Protein AF-A0A7S1G5C0-F1 (afdb_monomer)

Radius of gyration: 22.56 Å; Cα contacts (8 Å, |Δi|>4): 415; chains: 1; bounding box: 59×34×63 Å

Solvent-accessible surface area (backbone atoms only — not comparable to full-atom values): 10505 Å² total; per-residue (Å²): 133,84,79,67,63,50,39,50,40,81,76,35,75,53,29,61,35,30,55,59,51,63,43,56,40,25,31,32,28,21,39,72,88,65,47,73,28,77,76,37,21,33,32,37,31,50,79,86,50,93,59,75,44,70,39,69,62,72,95,75,81,54,87,68,66,69,40,73,48,85,96,65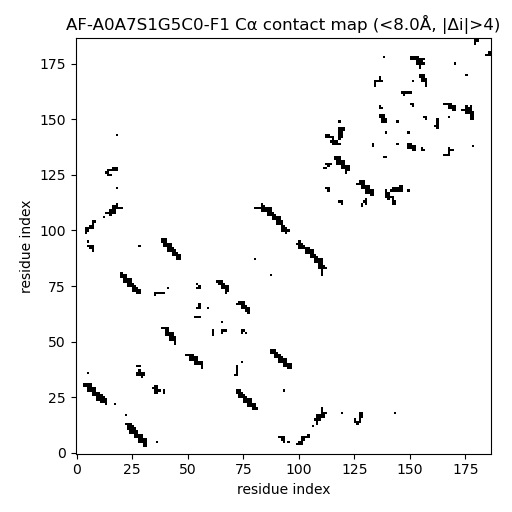,55,29,34,33,41,49,46,80,49,86,60,67,80,40,82,44,46,37,35,35,25,24,29,44,90,86,68,52,69,25,70,72,44,77,49,67,31,27,26,45,68,29,53,57,61,12,27,29,40,73,33,88,86,62,64,14,56,35,68,41,78,48,50,74,42,47,42,25,66,47,49,68,31,39,62,82,64,49,37,28,22,72,53,10,40,57,74,93,74,63,53,79,72,78,57,40,39,78,40,95,55,103,71,44,72,29,66,65,56,61,101,80,56,59,136

Nearest PDB structures (foldseek):
  2ic2-assembly2_B  TM=4.869E-01  e=1.198E-02  Drosophila melanogaster
  8smk-assembly1_F  TM=5.138E-01  e=3.284E-02  Homo sapiens
  2ibb-assembly1_A  TM=3.806E-01  e=3.727E-03  Drosophila melanogaster
  2ibg-assembly4_D  TM=3.513E-01  e=1.263E-02  Drosophila melanogaster
  7upl-assembly1_I  TM=4.917E-01  e=4.918E-01  Homo sapiens

Foldseek 3Di:
DPQAAKWKAWPDAFFQEAADQKDKTKIFIAGPVRHGAPQKWKWKDKPPRPDTFIAPHDDRPGPDDWDDDPDGRMIMDIDGHDDAPDKIKMWMWIQHPVGDIDDIDIHIHGYHWEAQQWEWDQDPPRRHTDTHGQDPQWGSRDGHQYLQRIWGDPQWHDPPDTSPPSDIDGDPDNDPDTDQPDPVRDD

Organism: NCBI:txid1486930

pLDDT: mean 78.58, std 15.86, range [32.12, 96.81]

Secondary structure (DSSP, 8-state):
---PPPEEEEEE---SEESSSEEEEEEEEE-TTS-B-TT-EEEEE-TT-SSPEEESSSTT-SSS--EEPTTSSEEEEEEE---SSSEEEEEEEEE-TTSPBPPPEEEEEEE----TTEEEEE-TTTS-EEEEEPPTTEE--STT-BTTT-EEPTTEE--SSGGGS---EE-SSTT-----STTTT--

Sequence (187 aa):
VQTALPRAVVTRQPAQTVGPERAWVGFRGETATGEPLANARFAVKGPDDADWVTVCGGDGSGTSGVRQGGDGGGCLYEATVTALRVAFVLQLRVVSAIGIESEPVSVTWTRETCGGTEYATINTTDGGIKCVDCPAGADCRDTLVQRSEVQAREGYWAPGGGTASFRFYACPLDSCLGVRDGPNGTK

Mean predicted aligned error: 9.96 Å

Structure (mmCIF, N/CA/C/O backbone):
data_AF-A0A7S1G5C0-F1
#
_entry.id   AF-A0A7S1G5C0-F1
#
loop_
_atom_site.group_PDB
_atom_site.id
_atom_site.type_symbol
_atom_site.label_atom_id
_atom_site.label_alt_id
_atom_site.label_comp_id
_atom_site.label_asym_id
_atom_site.label_entity_id
_atom_site.label_seq_id
_atom_site.pdbx_PDB_ins_code
_atom_site.Cartn_x
_atom_site.Cartn_y
_atom_site.Cartn_z
_atom_site.occupancy
_atom_site.B_iso_or_equiv
_atom_site.auth_seq_id
_atom_site.auth_comp_id
_atom_site.auth_asym_id
_atom_site.auth_atom_id
_atom_site.pdbx_PDB_model_num
ATOM 1 N N . VAL A 1 1 ? 28.854 -0.213 -29.729 1.00 52.47 1 VAL A N 1
ATOM 2 C CA . VAL A 1 1 ? 28.120 0.736 -28.861 1.00 52.47 1 VAL A CA 1
ATOM 3 C C . VAL A 1 1 ? 27.227 -0.100 -27.969 1.00 52.47 1 VAL A C 1
ATOM 5 O O . VAL A 1 1 ? 26.375 -0.800 -28.496 1.00 52.47 1 VAL A O 1
ATOM 8 N N . GLN A 1 2 ? 27.501 -0.154 -26.667 1.00 48.84 2 GLN A N 1
ATOM 9 C CA . GLN A 1 2 ? 26.669 -0.906 -25.730 1.00 48.84 2 GLN A CA 1
ATOM 10 C C . GLN A 1 2 ? 25.422 -0.059 -25.470 1.00 48.84 2 GLN A C 1
ATOM 12 O O . GLN A 1 2 ? 25.505 0.979 -24.817 1.00 48.84 2 GLN A O 1
ATOM 17 N N . THR A 1 3 ? 24.297 -0.427 -26.081 1.00 65.19 3 THR A N 1
ATOM 18 C CA . THR A 1 3 ? 23.022 0.253 -25.844 1.00 65.19 3 THR A CA 1
ATOM 19 C C . THR A 1 3 ? 22.645 -0.003 -24.396 1.00 65.19 3 THR A C 1
ATOM 21 O O . THR A 1 3 ? 22.383 -1.141 -24.012 1.00 65.19 3 THR A O 1
ATOM 24 N N . ALA A 1 4 ? 22.706 1.033 -23.571 1.00 76.50 4 ALA A N 1
ATOM 25 C CA . ALA A 1 4 ? 22.388 0.893 -22.166 1.00 76.50 4 ALA A CA 1
ATOM 26 C C . ALA A 1 4 ? 20.896 0.546 -22.013 1.00 76.50 4 ALA A C 1
ATOM 28 O O . ALA A 1 4 ? 20.037 1.138 -22.671 1.00 76.50 4 ALA A O 1
ATOM 29 N N . LEU A 1 5 ? 20.616 -0.477 -21.204 1.00 84.75 5 LEU A N 1
ATOM 30 C CA . LEU A 1 5 ? 19.281 -1.050 -21.061 1.00 84.75 5 LEU A CA 1
ATOM 31 C C . LEU A 1 5 ? 18.323 -0.053 -20.388 1.00 84.75 5 LEU A C 1
ATOM 33 O O . LEU A 1 5 ? 18.762 0.760 -19.567 1.00 84.75 5 LEU A O 1
ATOM 37 N N . PRO A 1 6 ? 17.019 -0.101 -20.716 1.00 87.06 6 PRO A N 1
ATOM 38 C CA . PRO A 1 6 ? 16.022 0.659 -19.977 1.00 87.06 6 PRO A CA 1
ATOM 39 C C . PRO A 1 6 ? 15.985 0.200 -18.517 1.00 87.06 6 PRO A C 1
ATOM 41 O O . PRO A 1 6 ? 16.318 -0.945 -18.205 1.00 87.06 6 PRO A O 1
ATOM 44 N N . ARG A 1 7 ? 15.536 1.081 -17.624 1.00 92.00 7 ARG A N 1
ATOM 45 C CA . ARG A 1 7 ? 15.346 0.779 -16.201 1.00 92.00 7 ARG A CA 1
ATOM 46 C C . ARG A 1 7 ? 13.918 1.067 -15.768 1.00 92.00 7 ARG A C 1
ATOM 48 O O . ARG A 1 7 ? 13.311 2.038 -16.218 1.00 92.00 7 ARG A O 1
ATOM 55 N N . ALA A 1 8 ? 13.398 0.242 -14.868 1.00 92.38 8 ALA A N 1
ATOM 56 C CA . ALA A 1 8 ? 12.167 0.542 -14.157 1.00 92.38 8 ALA A CA 1
ATOM 57 C C . ALA A 1 8 ? 12.473 1.431 -12.946 1.00 92.38 8 ALA A C 1
ATOM 59 O O . ALA A 1 8 ? 13.434 1.187 -12.220 1.00 92.38 8 ALA A O 1
ATOM 60 N N . VAL A 1 9 ? 11.653 2.453 -12.717 1.00 92.50 9 VAL A N 1
ATOM 61 C CA . VAL A 1 9 ? 11.775 3.354 -11.567 1.00 92.50 9 VAL A CA 1
ATOM 62 C C . VAL A 1 9 ? 10.456 3.396 -10.824 1.00 92.50 9 VAL A C 1
ATOM 64 O O . VAL A 1 9 ? 9.418 3.701 -11.408 1.00 92.50 9 VAL A O 1
ATOM 67 N N . VAL A 1 10 ? 10.502 3.111 -9.525 1.00 93.38 10 VAL A N 1
ATOM 68 C CA . VAL A 1 10 ? 9.348 3.225 -8.630 1.00 93.38 10 VAL A CA 1
ATOM 69 C C . VAL A 1 10 ? 9.096 4.703 -8.354 1.00 93.38 10 VAL A C 1
ATOM 71 O O . VAL A 1 10 ? 9.956 5.402 -7.827 1.00 93.38 10 VAL A O 1
ATOM 74 N N . THR A 1 11 ? 7.915 5.185 -8.725 1.00 91.62 11 THR A N 1
ATOM 75 C CA . THR A 1 11 ? 7.477 6.573 -8.515 1.00 91.62 11 THR A CA 1
ATOM 76 C C . THR A 1 11 ? 6.529 6.704 -7.330 1.00 91.62 11 THR A C 1
ATOM 78 O O . THR A 1 11 ? 6.388 7.788 -6.769 1.00 91.62 11 THR A O 1
ATOM 81 N N . ARG A 1 12 ? 5.885 5.602 -6.928 1.00 91.12 12 ARG A N 1
ATOM 82 C CA . ARG A 1 12 ? 5.044 5.521 -5.735 1.00 91.12 12 ARG A CA 1
ATOM 83 C C . ARG A 1 12 ? 5.184 4.143 -5.109 1.00 91.12 12 ARG A C 1
ATOM 85 O O . ARG A 1 12 ? 4.900 3.140 -5.754 1.00 91.12 12 ARG A O 1
ATOM 92 N N . GLN A 1 13 ? 5.568 4.111 -3.844 1.00 92.81 13 GLN A N 1
ATOM 93 C CA . GLN A 1 13 ? 5.643 2.891 -3.053 1.00 92.81 13 GLN A CA 1
ATOM 94 C C . GLN A 1 13 ? 4.516 2.905 -2.006 1.00 92.81 13 GLN A C 1
ATOM 96 O O . GLN A 1 13 ? 4.218 3.977 -1.467 1.00 92.81 13 GLN A O 1
ATOM 101 N N . PRO A 1 14 ? 3.852 1.768 -1.731 1.00 91.25 14 PRO A N 1
ATOM 102 C CA . PRO A 1 14 ? 2.990 1.655 -0.563 1.00 91.25 14 PRO A CA 1
ATOM 103 C C . PRO A 1 14 ? 3.794 1.904 0.712 1.00 91.25 14 PRO A C 1
ATOM 105 O O . PRO A 1 14 ? 5.008 1.716 0.741 1.00 91.25 14 PRO A O 1
ATOM 108 N N . ALA A 1 15 ? 3.122 2.302 1.787 1.00 90.81 15 ALA A N 1
ATOM 109 C CA . ALA A 1 15 ? 3.771 2.315 3.088 1.00 90.81 15 ALA A CA 1
ATOM 110 C C . ALA A 1 15 ? 4.343 0.925 3.413 1.00 90.81 15 ALA A C 1
ATOM 112 O O . ALA A 1 15 ? 3.815 -0.087 2.949 1.00 90.81 15 ALA A O 1
ATOM 113 N N . GLN A 1 16 ? 5.399 0.874 4.230 1.00 91.12 16 GLN A N 1
ATOM 114 C CA . GLN A 1 16 ? 6.013 -0.403 4.623 1.00 91.12 16 GLN A CA 1
ATOM 115 C C . GLN A 1 16 ? 5.003 -1.354 5.272 1.00 91.12 16 GLN A C 1
ATOM 117 O O . GLN A 1 16 ? 5.092 -2.561 5.061 1.00 91.12 16 GLN A O 1
ATOM 122 N N . THR A 1 17 ? 4.018 -0.799 5.980 1.00 89.38 17 THR A N 1
ATOM 123 C CA . THR A 1 17 ? 2.908 -1.546 6.563 1.00 89.38 17 THR A CA 1
ATOM 124 C C . THR A 1 17 ? 1.580 -0.944 6.124 1.00 89.38 17 THR A C 1
ATOM 126 O O . THR A 1 17 ? 1.305 0.223 6.396 1.00 89.38 17 THR A O 1
ATOM 129 N N . VAL A 1 18 ? 0.725 -1.731 5.476 1.00 89.06 18 VAL A N 1
ATOM 130 C CA . VAL A 1 18 ? -0.604 -1.299 5.023 1.00 89.06 18 VAL A CA 1
ATOM 131 C C . VAL A 1 18 ? -1.707 -2.011 5.802 1.00 89.06 18 VAL A C 1
ATOM 133 O O . VAL A 1 18 ? -1.618 -3.201 6.080 1.00 89.06 18 VAL A O 1
ATOM 136 N N . GLY A 1 19 ? -2.764 -1.277 6.138 1.00 84.25 19 GLY A N 1
ATOM 137 C CA . GLY A 1 19 ? -4.016 -1.846 6.645 1.00 84.25 19 GLY A CA 1
ATOM 138 C C . GLY A 1 19 ? -4.870 -2.532 5.569 1.00 84.25 19 GLY A C 1
ATOM 139 O O . GLY A 1 19 ? -5.262 -3.692 5.734 1.00 84.25 19 GLY A O 1
ATOM 140 N N . PRO A 1 20 ? -5.191 -1.838 4.456 1.00 82.50 20 PRO A N 1
ATOM 141 C CA . PRO A 1 20 ? -6.082 -2.395 3.451 1.00 82.50 20 PRO A CA 1
ATOM 142 C C . PRO A 1 20 ? -5.457 -3.595 2.738 1.00 82.50 20 PRO A C 1
ATOM 144 O O . PRO A 1 20 ? -4.245 -3.699 2.576 1.00 82.50 20 PRO A O 1
ATOM 147 N N . GLU A 1 21 ? -6.324 -4.473 2.242 1.00 86.75 21 GLU A N 1
ATOM 148 C CA . GLU A 1 21 ? -5.944 -5.611 1.398 1.00 86.75 21 GLU A CA 1
ATOM 149 C C . GLU A 1 21 ? -5.347 -5.170 0.053 1.00 86.75 21 GLU A C 1
ATOM 151 O O . GLU A 1 21 ? -4.680 -5.945 -0.620 1.00 86.75 21 GLU A O 1
ATOM 156 N N . ARG A 1 22 ? -5.569 -3.915 -0.351 1.00 87.75 22 ARG A N 1
ATOM 157 C CA . ARG A 1 22 ? -5.118 -3.376 -1.634 1.00 87.75 22 ARG A CA 1
ATOM 158 C C . ARG A 1 22 ? -4.061 -2.302 -1.435 1.00 87.75 22 ARG A C 1
ATOM 160 O O . ARG A 1 22 ? -4.261 -1.361 -0.667 1.00 87.75 22 ARG A O 1
ATOM 167 N N . ALA A 1 23 ? -2.963 -2.423 -2.170 1.00 89.00 23 ALA A N 1
ATOM 168 C CA . ALA A 1 23 ? -1.849 -1.486 -2.159 1.00 89.00 23 ALA A CA 1
ATOM 169 C C . ALA A 1 23 ? -1.535 -1.011 -3.582 1.00 89.00 23 ALA A C 1
ATOM 171 O O . ALA A 1 23 ? -1.576 -1.788 -4.531 1.00 89.00 23 ALA A O 1
ATOM 172 N N . TRP A 1 24 ? -1.203 0.270 -3.731 1.00 90.44 24 TRP A N 1
ATOM 173 C CA . TRP A 1 24 ? -0.909 0.867 -5.032 1.00 90.44 24 TRP A CA 1
ATOM 174 C C . TRP A 1 24 ? 0.590 1.095 -5.202 1.00 90.44 24 TRP A C 1
ATOM 176 O O . TRP A 1 24 ? 1.199 1.806 -4.402 1.00 90.44 24 TRP A O 1
ATOM 186 N N . VAL A 1 25 ? 1.159 0.560 -6.280 1.00 92.12 25 VAL A N 1
ATOM 187 C CA . VAL A 1 25 ? 2.551 0.776 -6.685 1.00 92.12 25 VAL A CA 1
ATOM 188 C C . VAL A 1 25 ? 2.562 1.568 -7.987 1.00 92.12 25 VAL A C 1
ATOM 190 O O . VAL A 1 25 ? 1.930 1.184 -8.967 1.00 92.12 25 VAL A O 1
ATOM 193 N N . GLY A 1 26 ? 3.259 2.699 -7.991 1.00 90.69 26 GLY A N 1
ATOM 194 C CA . GLY A 1 26 ? 3.487 3.516 -9.177 1.00 90.69 26 GLY A CA 1
ATOM 195 C C . GLY A 1 26 ? 4.902 3.326 -9.688 1.00 90.69 26 GLY A C 1
ATOM 196 O O .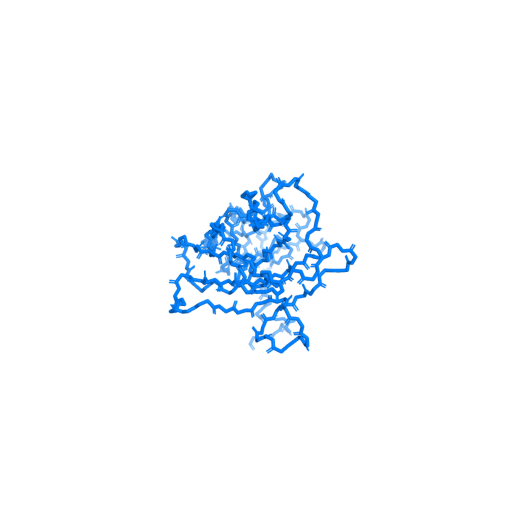 GLY A 1 26 ? 5.849 3.306 -8.900 1.00 90.69 26 GLY A O 1
ATOM 197 N N . PHE A 1 27 ? 5.060 3.213 -10.998 1.00 90.38 27 PHE A N 1
ATOM 198 C CA . PHE A 1 27 ? 6.367 3.096 -11.630 1.00 90.38 27 PHE A CA 1
ATOM 199 C C . PHE A 1 27 ? 6.378 3.705 -13.030 1.00 90.38 27 PHE A C 1
ATOM 201 O O . PHE A 1 27 ? 5.337 3.905 -13.650 1.00 90.38 27 PHE A O 1
ATOM 208 N N . ARG A 1 28 ? 7.568 4.024 -13.535 1.00 90.31 28 ARG A N 1
ATOM 209 C CA . ARG A 1 28 ? 7.799 4.499 -14.904 1.00 90.31 28 ARG A CA 1
ATOM 210 C C . ARG A 1 28 ? 9.048 3.855 -15.489 1.00 90.31 28 ARG A C 1
ATOM 212 O O . ARG A 1 28 ? 9.898 3.363 -14.750 1.00 90.31 28 ARG A O 1
ATOM 219 N N . GLY A 1 29 ? 9.152 3.855 -16.812 1.00 88.88 29 GLY A N 1
ATOM 220 C CA . GLY A 1 29 ? 10.369 3.448 -17.501 1.00 88.88 29 GLY A CA 1
ATOM 221 C C . GLY A 1 29 ? 11.276 4.645 -17.727 1.00 88.88 29 GLY A C 1
ATOM 222 O O . GLY A 1 29 ? 10.791 5.738 -18.013 1.00 88.88 29 GLY A O 1
ATOM 223 N N . GLU A 1 30 ? 12.582 4.438 -17.626 1.00 89.44 30 GLU A N 1
ATOM 224 C CA . GLU A 1 30 ? 13.589 5.439 -17.967 1.00 89.44 30 GLU A CA 1
ATOM 225 C C . GLU A 1 30 ? 14.672 4.840 -18.869 1.00 89.44 30 GLU A C 1
ATOM 227 O O . GLU A 1 30 ? 14.985 3.648 -18.799 1.00 89.44 30 GLU A O 1
ATOM 232 N N . THR A 1 31 ? 15.261 5.678 -19.716 1.00 87.12 31 THR A N 1
ATOM 233 C CA . THR A 1 31 ? 16.511 5.379 -20.414 1.00 87.12 31 THR A CA 1
ATOM 234 C C . THR A 1 31 ? 17.670 5.331 -19.413 1.00 87.12 31 THR A C 1
ATOM 236 O O . THR A 1 31 ? 17.554 5.739 -18.254 1.00 87.12 31 THR A O 1
ATOM 239 N N . ALA A 1 32 ? 18.842 4.886 -19.861 1.00 84.94 32 ALA A N 1
ATOM 240 C CA . ALA A 1 32 ? 20.038 4.895 -19.022 1.00 84.94 32 ALA A CA 1
ATOM 241 C C . ALA A 1 32 ? 20.497 6.302 -18.601 1.00 84.94 32 ALA A C 1
ATOM 243 O O . ALA A 1 32 ? 21.154 6.448 -17.571 1.00 84.94 32 ALA A O 1
ATOM 244 N N . THR A 1 33 ? 20.133 7.334 -19.368 1.00 87.44 33 THR A N 1
ATOM 245 C CA . THR A 1 33 ? 20.390 8.743 -19.037 1.00 87.44 33 THR A CA 1
ATOM 246 C C . THR A 1 33 ? 19.340 9.327 -18.086 1.00 87.44 33 THR A C 1
ATOM 248 O O . THR A 1 33 ? 19.488 10.464 -17.649 1.00 87.44 33 THR A O 1
ATOM 251 N N . GLY A 1 34 ? 18.315 8.550 -17.712 1.00 87.44 34 GLY A N 1
ATOM 252 C CA . GLY A 1 34 ? 17.245 8.965 -16.802 1.00 87.44 34 GLY A CA 1
ATOM 253 C C . GLY A 1 34 ? 16.087 9.701 -17.473 1.00 87.44 34 GLY A C 1
ATOM 254 O O . GLY A 1 34 ? 15.224 10.238 -16.782 1.00 87.44 34 GLY A O 1
ATOM 255 N N . GLU A 1 35 ? 16.044 9.729 -18.804 1.00 86.44 35 GLU A N 1
ATOM 256 C CA . GLU A 1 35 ? 14.917 10.306 -19.535 1.00 86.44 35 GLU A CA 1
ATOM 257 C C . GLU A 1 35 ? 13.723 9.343 -19.510 1.00 86.44 35 GLU A C 1
ATOM 259 O O . GLU A 1 35 ? 13.926 8.132 -19.625 1.00 86.44 35 GLU A O 1
ATOM 264 N N . PRO A 1 36 ? 12.475 9.829 -19.386 1.00 85.25 36 PRO A N 1
ATOM 265 C CA . PRO A 1 36 ? 11.298 8.970 -19.445 1.00 85.25 36 PRO A CA 1
ATOM 266 C C . PRO A 1 36 ? 11.242 8.160 -20.745 1.00 85.25 36 PRO A C 1
ATOM 268 O O . PRO A 1 36 ? 11.386 8.698 -21.843 1.00 85.25 36 PRO A O 1
ATOM 271 N N . LEU A 1 37 ? 10.994 6.857 -20.627 1.00 81.56 37 LEU A N 1
ATOM 272 C CA . LEU A 1 37 ? 10.853 5.975 -21.775 1.00 81.56 37 LEU A CA 1
ATOM 273 C C . LEU A 1 37 ? 9.429 6.085 -22.337 1.00 81.56 37 LEU A C 1
ATOM 275 O O . LEU A 1 37 ? 8.467 5.611 -21.731 1.00 81.56 37 LEU A O 1
ATOM 279 N N . ALA A 1 38 ? 9.292 6.697 -23.513 1.00 76.38 38 ALA A N 1
ATOM 280 C CA . ALA A 1 38 ? 8.014 6.759 -24.216 1.00 76.38 38 ALA A CA 1
ATOM 281 C C . ALA A 1 38 ? 7.511 5.348 -24.571 1.00 76.38 38 ALA A C 1
ATOM 283 O O . ALA A 1 38 ? 8.290 4.488 -24.984 1.00 76.38 38 ALA A O 1
ATOM 284 N N . ASN A 1 39 ? 6.199 5.123 -24.442 1.00 74.12 39 ASN A N 1
ATOM 285 C CA . ASN A 1 39 ? 5.542 3.844 -24.749 1.00 74.12 39 ASN A CA 1
ATOM 286 C C . ASN A 1 39 ? 6.135 2.633 -24.004 1.00 74.12 39 ASN A C 1
ATOM 288 O O . ASN A 1 39 ? 6.114 1.513 -24.521 1.00 74.12 39 ASN A O 1
ATOM 292 N N . ALA A 1 40 ? 6.678 2.848 -22.802 1.00 79.06 40 ALA A N 1
ATOM 293 C CA . ALA A 1 40 ? 7.136 1.761 -21.951 1.00 79.06 40 ALA A CA 1
ATOM 294 C C . ALA A 1 40 ? 5.983 0.787 -21.671 1.00 79.06 40 ALA A C 1
ATOM 296 O O . ALA A 1 40 ? 4.892 1.196 -21.269 1.00 79.06 40 ALA A O 1
ATOM 297 N N . ARG A 1 41 ? 6.239 -0.508 -21.867 1.00 87.06 41 ARG A N 1
ATOM 298 C CA . ARG A 1 41 ? 5.400 -1.572 -21.317 1.00 87.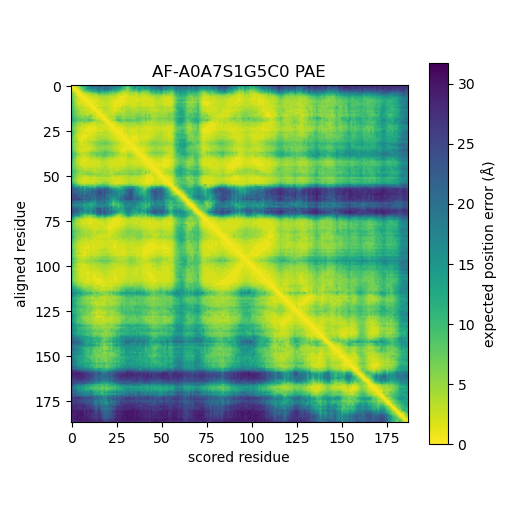06 41 ARG A CA 1
ATOM 299 C C . ARG A 1 41 ? 6.031 -2.045 -20.026 1.00 87.06 41 ARG A C 1
ATOM 301 O O . ARG A 1 41 ? 7.231 -1.872 -19.808 1.00 87.06 41 ARG A O 1
ATOM 308 N N . PHE A 1 42 ? 5.231 -2.658 -19.176 1.00 89.81 42 PHE A N 1
ATOM 309 C CA . PHE A 1 42 ? 5.710 -3.137 -17.897 1.00 89.81 42 PHE A CA 1
ATOM 310 C C . PHE A 1 42 ? 5.242 -4.557 -17.673 1.00 89.81 42 PHE A C 1
ATOM 312 O O . PHE A 1 42 ? 4.228 -4.984 -18.217 1.00 89.81 42 PHE A O 1
ATOM 319 N N . ALA A 1 43 ? 5.988 -5.284 -16.862 1.00 91.69 43 ALA A N 1
ATOM 320 C CA . ALA A 1 43 ? 5.550 -6.559 -16.348 1.00 91.69 43 ALA A CA 1
ATOM 321 C C . ALA A 1 43 ? 5.758 -6.586 -14.841 1.00 91.69 43 ALA A C 1
ATOM 323 O O . ALA A 1 43 ? 6.722 -6.006 -14.334 1.00 91.69 43 ALA A O 1
ATOM 324 N N . VAL A 1 44 ? 4.850 -7.251 -14.142 1.00 93.94 44 VAL A N 1
ATOM 325 C CA . VAL A 1 44 ? 4.917 -7.462 -12.698 1.00 93.94 44 VAL A CA 1
ATOM 326 C C . VAL A 1 44 ? 4.867 -8.946 -12.379 1.00 93.94 44 VAL A C 1
ATOM 328 O O . VAL A 1 44 ? 4.351 -9.738 -13.166 1.00 93.94 44 VAL A O 1
ATOM 331 N N . LYS A 1 45 ? 5.419 -9.312 -11.228 1.00 95.06 45 LYS A N 1
ATOM 332 C CA . LYS A 1 45 ? 5.357 -10.658 -10.675 1.00 95.06 45 LYS A CA 1
ATOM 333 C C . LYS A 1 45 ? 5.177 -10.554 -9.165 1.00 95.06 45 LYS A C 1
ATOM 335 O O . LYS A 1 45 ? 6.043 -10.012 -8.475 1.00 95.06 45 LYS A O 1
ATOM 340 N N . GLY A 1 46 ? 4.023 -10.990 -8.675 1.00 93.38 46 GLY A N 1
ATOM 341 C CA . GLY A 1 46 ? 3.734 -11.133 -7.256 1.00 93.38 46 GLY A CA 1
ATOM 342 C C . GLY A 1 46 ? 4.443 -12.344 -6.639 1.00 93.38 46 GLY A C 1
ATOM 343 O O . GLY A 1 46 ? 5.064 -13.134 -7.352 1.00 93.38 46 GLY A O 1
ATOM 344 N N . PRO A 1 47 ? 4.355 -12.507 -5.309 1.00 90.31 47 PRO A N 1
ATOM 345 C CA . PRO A 1 47 ? 5.046 -13.579 -4.592 1.00 90.31 47 PRO A CA 1
ATOM 346 C C . PRO A 1 47 ? 4.542 -14.978 -4.971 1.00 90.31 47 PRO A C 1
ATOM 348 O O . PRO A 1 47 ? 5.331 -15.920 -4.985 1.00 90.31 47 PRO A O 1
ATOM 351 N N . ASP A 1 48 ? 3.258 -15.095 -5.313 1.00 88.12 48 ASP A N 1
ATOM 352 C CA . ASP A 1 48 ? 2.602 -16.364 -5.651 1.00 88.12 48 ASP A CA 1
ATOM 353 C C . ASP A 1 48 ? 2.458 -16.581 -7.168 1.00 88.12 48 ASP A C 1
ATOM 355 O O . ASP A 1 48 ? 1.944 -17.610 -7.611 1.00 88.12 48 ASP A O 1
ATOM 359 N N . ASP A 1 49 ? 2.912 -15.625 -7.983 1.00 88.81 49 ASP A N 1
ATOM 360 C CA . ASP A 1 49 ? 2.785 -15.710 -9.433 1.00 88.81 49 ASP A CA 1
ATOM 361 C C . ASP A 1 49 ? 3.873 -16.622 -10.017 1.00 88.81 49 ASP A C 1
ATOM 363 O O . ASP A 1 49 ? 5.070 -16.457 -9.762 1.00 88.81 49 ASP A O 1
ATOM 367 N N . ALA A 1 50 ? 3.474 -17.573 -10.865 1.00 88.69 50 ALA A N 1
ATOM 368 C CA . ALA A 1 50 ? 4.421 -18.415 -11.599 1.00 88.69 50 ALA A CA 1
ATOM 369 C C . ALA A 1 50 ? 5.150 -17.616 -12.696 1.00 88.69 50 ALA A C 1
ATOM 371 O O . ALA A 1 50 ? 6.369 -17.741 -12.862 1.00 88.69 50 ALA A O 1
ATOM 372 N N . ASP A 1 51 ? 4.419 -16.724 -13.365 1.00 93.06 51 ASP A N 1
ATOM 373 C CA . ASP A 1 51 ? 4.848 -16.002 -14.559 1.00 93.06 51 ASP A CA 1
ATOM 374 C C . ASP A 1 51 ? 4.727 -14.483 -14.400 1.00 93.06 51 ASP A C 1
ATOM 376 O O . ASP A 1 51 ? 4.034 -13.967 -13.527 1.00 93.06 51 ASP A O 1
ATOM 380 N N . TRP A 1 52 ? 5.424 -13.756 -15.270 1.00 93.38 52 TRP A N 1
ATOM 381 C CA . TRP A 1 52 ? 5.311 -12.305 -15.367 1.00 93.38 52 TRP A CA 1
ATOM 382 C C . TRP A 1 52 ? 4.009 -11.906 -16.063 1.00 93.38 52 TRP A C 1
ATOM 384 O O . TRP A 1 52 ? 3.723 -12.356 -17.172 1.00 93.38 52 TRP A O 1
ATOM 394 N N . VAL A 1 53 ? 3.262 -10.988 -15.458 1.00 90.12 53 VAL A N 1
ATOM 395 C CA . VAL A 1 53 ? 2.032 -10.432 -16.027 1.00 90.12 53 VAL A CA 1
ATOM 396 C C . VAL A 1 53 ? 2.335 -9.076 -16.642 1.00 90.12 53 VAL A C 1
ATOM 398 O O . VAL A 1 53 ? 2.833 -8.176 -15.968 1.00 90.12 53 VAL A O 1
ATOM 401 N N . THR A 1 54 ? 2.025 -8.908 -17.928 1.00 87.69 54 THR A N 1
ATOM 402 C CA . THR A 1 54 ? 2.164 -7.603 -18.586 1.00 87.69 54 THR A CA 1
ATOM 403 C C . THR A 1 54 ? 1.104 -6.643 -18.061 1.00 87.69 54 THR A C 1
ATOM 405 O O . THR A 1 54 ? -0.090 -6.933 -18.089 1.00 87.69 54 THR A O 1
ATOM 408 N N . VAL A 1 55 ? 1.545 -5.469 -17.625 1.00 84.19 55 VAL A N 1
ATOM 409 C CA . VAL A 1 55 ? 0.702 -4.381 -17.139 1.00 84.19 55 VAL A CA 1
ATOM 410 C C . VAL A 1 55 ? 1.041 -3.095 -17.884 1.00 84.19 55 VAL A C 1
ATOM 412 O O . VAL A 1 55 ? 2.163 -2.881 -18.345 1.00 84.19 55 VAL A O 1
ATOM 415 N N . CYS A 1 56 ? 0.050 -2.217 -18.027 1.00 77.50 56 CYS A N 1
ATOM 416 C CA . CYS A 1 56 ? 0.224 -0.896 -18.636 1.00 77.50 56 CYS A CA 1
ATOM 417 C C . CYS A 1 56 ? 0.807 -0.880 -20.064 1.00 77.50 56 CYS A C 1
ATOM 419 O O . CYS A 1 56 ? 1.468 0.086 -20.430 1.00 77.50 56 CYS A O 1
ATOM 421 N N . GLY A 1 57 ? 0.525 -1.887 -20.896 1.00 64.56 57 GLY A N 1
ATOM 422 C CA . GLY A 1 57 ? 0.999 -1.960 -22.281 1.00 64.56 57 GLY A CA 1
ATOM 423 C C . GLY A 1 57 ? -0.125 -2.067 -23.312 1.00 64.56 57 GLY A C 1
ATOM 424 O O . GLY A 1 57 ? -0.258 -3.117 -23.921 1.00 64.56 57 GLY A O 1
ATOM 425 N N . GLY A 1 58 ? -0.897 -0.997 -23.533 1.00 53.19 58 GLY A N 1
ATOM 426 C CA . GLY A 1 58 ? -1.925 -0.939 -24.590 1.00 53.19 58 GLY A CA 1
ATOM 427 C C . GLY A 1 58 ? -3.255 -1.634 -24.254 1.00 53.19 58 GLY A C 1
ATOM 428 O O . GLY A 1 58 ? -3.297 -2.559 -23.449 1.00 53.19 58 GLY A O 1
ATOM 429 N N . ASP A 1 59 ? -4.339 -1.109 -24.835 1.00 44.44 59 ASP A N 1
ATOM 430 C CA . ASP A 1 59 ? -5.750 -1.558 -24.849 1.00 44.44 59 ASP A CA 1
ATOM 431 C C . ASP A 1 59 ? -6.493 -1.627 -23.500 1.00 44.44 59 ASP A C 1
ATOM 433 O O . ASP A 1 59 ? -7.721 -1.627 -23.475 1.00 44.44 59 ASP A O 1
ATOM 437 N N . GLY A 1 60 ? -5.787 -1.659 -22.368 1.00 44.72 60 GLY A N 1
ATOM 438 C CA . GLY A 1 60 ? -6.414 -1.746 -21.044 1.00 44.72 60 GLY A CA 1
ATOM 439 C C . GLY A 1 60 ? -6.956 -3.138 -20.696 1.00 44.72 60 GLY A C 1
ATOM 440 O O . GLY A 1 60 ? -7.738 -3.267 -19.760 1.00 44.72 60 GLY A O 1
ATOM 441 N N . SER A 1 61 ? -6.535 -4.191 -21.403 1.00 38.91 61 SER A N 1
ATOM 442 C CA . SER A 1 61 ? -7.055 -5.556 -21.226 1.00 38.91 61 SER A CA 1
ATOM 443 C C . SER A 1 61 ? -6.374 -6.378 -20.116 1.00 38.91 61 SER A C 1
ATOM 445 O O . SER A 1 61 ? -6.567 -7.590 -20.048 1.00 38.91 61 SER A O 1
ATOM 447 N N . GLY A 1 62 ? -5.577 -5.755 -19.242 1.00 42.56 62 GLY A N 1
ATOM 448 C CA . GLY A 1 62 ? -4.986 -6.421 -18.075 1.00 42.56 62 GLY A CA 1
ATOM 449 C C . GLY A 1 62 ? -5.974 -6.483 -16.908 1.00 42.56 62 GLY A C 1
ATOM 450 O O . GLY A 1 62 ? -6.500 -5.458 -16.479 1.00 42.56 62 GLY A O 1
ATOM 451 N N . THR A 1 63 ? -6.233 -7.681 -16.390 1.00 40.91 63 THR A N 1
ATOM 452 C CA . THR A 1 63 ? -7.134 -7.924 -15.258 1.00 40.91 63 THR A CA 1
ATOM 453 C C . THR A 1 63 ? -6.690 -7.204 -13.979 1.00 40.91 63 THR A C 1
ATOM 455 O O . THR A 1 63 ? -5.577 -7.389 -13.503 1.00 40.91 63 THR A O 1
ATOM 458 N N . SER A 1 64 ? -7.646 -6.448 -13.428 1.00 46.00 64 SER A N 1
ATOM 459 C CA . SER A 1 64 ? -7.726 -5.759 -12.129 1.00 46.00 64 SER A CA 1
ATOM 460 C C . SER A 1 64 ? -6.772 -4.582 -11.850 1.00 46.00 64 SER A C 1
ATOM 462 O O . SER A 1 64 ? -5.576 -4.731 -11.630 1.00 46.00 64 SER A O 1
ATOM 464 N N . GLY A 1 65 ? -7.368 -3.382 -11.788 1.00 52.44 65 GLY A N 1
ATOM 465 C CA . GLY A 1 65 ? -6.839 -2.203 -11.089 1.00 52.44 65 GLY A CA 1
ATOM 466 C C . GLY A 1 65 ? -5.845 -1.315 -11.837 1.00 52.44 65 GLY A C 1
ATOM 467 O O . GLY A 1 65 ? -5.451 -0.282 -11.307 1.00 52.44 65 GLY A O 1
ATOM 468 N N . VAL A 1 66 ? -5.443 -1.653 -13.061 1.00 57.53 66 VAL A N 1
ATOM 469 C CA . VAL A 1 66 ? -4.429 -0.875 -13.785 1.00 57.53 66 VAL A CA 1
ATOM 470 C C . VAL A 1 66 ? -4.971 0.500 -14.195 1.00 57.53 66 VAL A C 1
ATOM 472 O O . VAL A 1 66 ? -5.887 0.602 -15.011 1.00 57.53 66 VAL A O 1
ATOM 475 N N . ARG A 1 67 ? -4.372 1.578 -13.673 1.00 59.25 67 ARG A N 1
ATOM 476 C CA . ARG A 1 67 ? -4.565 2.938 -14.201 1.00 59.25 67 ARG A CA 1
ATOM 477 C C . ARG A 1 67 ? -3.286 3.377 -14.899 1.00 59.25 67 ARG A C 1
ATOM 479 O O . ARG A 1 67 ? -2.231 3.455 -14.270 1.00 59.25 67 ARG A O 1
ATOM 486 N N . GLN A 1 68 ? -3.374 3.700 -16.187 1.00 58.06 68 GLN A N 1
ATOM 487 C CA . GLN A 1 68 ? -2.315 4.483 -16.816 1.00 58.06 68 GLN A CA 1
ATOM 488 C C . GLN A 1 68 ? -2.382 5.907 -16.259 1.00 58.06 68 GLN A C 1
ATOM 490 O O . GLN A 1 68 ? -3.447 6.526 -16.245 1.00 58.06 68 GLN A O 1
ATOM 495 N N . GLY A 1 69 ? -1.267 6.394 -15.714 1.00 49.59 69 GLY A N 1
ATOM 496 C CA . GLY A 1 69 ? -1.189 7.759 -15.202 1.00 49.59 69 GLY A CA 1
ATOM 497 C C . GLY A 1 69 ? -1.183 8.756 -16.360 1.00 49.59 69 GLY A C 1
ATOM 498 O O . GLY A 1 69 ? -0.454 8.558 -17.331 1.00 49.59 69 GLY A O 1
ATOM 499 N N . GLY A 1 70 ? -1.981 9.822 -16.253 1.00 42.09 70 GLY A N 1
ATOM 500 C CA . GLY A 1 70 ? -1.970 10.924 -17.217 1.00 42.09 70 GLY A CA 1
ATOM 501 C C . GLY A 1 70 ? -0.603 11.619 -17.286 1.00 42.09 70 GLY A C 1
ATOM 502 O O . GLY A 1 70 ? 0.033 11.854 -16.259 1.00 42.09 70 GL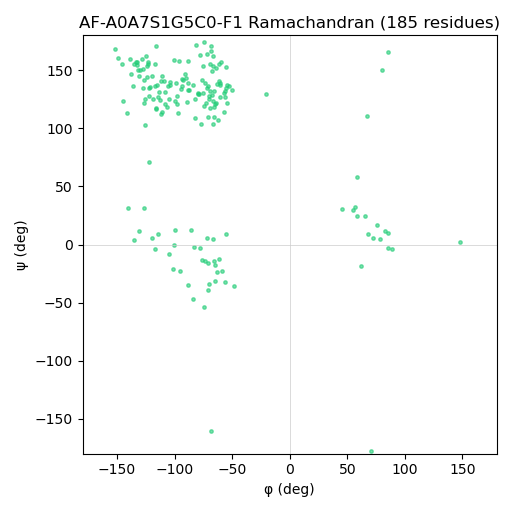Y A O 1
ATOM 503 N N . ASP A 1 71 ? -0.177 11.907 -18.516 1.00 42.72 71 ASP A N 1
ATOM 504 C CA . ASP A 1 71 ? 0.890 12.825 -18.954 1.00 42.72 71 ASP A CA 1
ATOM 505 C C . ASP A 1 71 ? 2.367 12.515 -18.634 1.00 42.72 71 ASP A C 1
ATOM 507 O O . ASP A 1 71 ? 3.236 13.330 -18.935 1.00 42.72 71 ASP A O 1
ATOM 511 N N . GLY A 1 72 ? 2.706 11.324 -18.123 1.00 51.91 72 GLY A N 1
ATOM 512 C CA . GLY A 1 72 ? 4.102 11.004 -17.758 1.00 51.91 72 GLY A CA 1
ATOM 513 C C . GLY A 1 72 ? 4.657 9.638 -18.171 1.00 51.91 72 GLY A C 1
ATOM 514 O O . GLY A 1 72 ? 5.768 9.306 -17.762 1.00 51.91 72 GLY A O 1
ATOM 515 N N . GLY A 1 73 ? 3.907 8.815 -18.914 1.00 64.50 73 GLY A N 1
ATOM 516 C CA . GLY A 1 73 ? 4.365 7.469 -19.310 1.00 64.50 73 GLY A CA 1
ATOM 517 C C . GLY A 1 73 ? 4.550 6.493 -18.134 1.00 64.50 73 GLY A C 1
ATOM 518 O O . GLY A 1 73 ? 5.354 5.564 -18.212 1.00 64.50 73 GLY A O 1
ATOM 519 N N . GLY A 1 74 ? 3.840 6.726 -17.024 1.00 77.00 74 GLY A N 1
ATOM 520 C CA . GLY A 1 74 ? 3.877 5.896 -15.821 1.00 77.00 74 GLY A CA 1
ATOM 521 C C . GLY A 1 74 ? 2.693 4.932 -15.711 1.00 77.00 74 GLY A C 1
ATOM 522 O O . GLY A 1 74 ? 1.620 5.144 -16.276 1.00 77.00 74 GLY A O 1
ATOM 523 N N . CYS A 1 75 ? 2.886 3.882 -14.926 1.00 85.38 75 CYS A N 1
ATOM 524 C CA . CYS A 1 75 ? 1.912 2.852 -14.618 1.00 85.38 75 CYS A CA 1
ATOM 525 C C . CYS A 1 75 ? 1.572 2.879 -13.130 1.00 85.38 75 CYS A C 1
ATOM 527 O O . CYS A 1 75 ? 2.468 3.006 -12.294 1.00 85.38 75 CYS A O 1
ATOM 529 N N . LEU A 1 76 ? 0.289 2.741 -12.801 1.00 87.69 76 LEU A N 1
ATOM 530 C CA . LEU A 1 76 ? -0.172 2.533 -11.438 1.00 87.69 76 LEU A CA 1
ATOM 531 C C . LEU A 1 76 ? -0.839 1.154 -11.344 1.00 87.69 76 LEU A C 1
ATOM 533 O O . LEU A 1 76 ? -1.857 0.902 -11.993 1.00 87.69 76 LEU A O 1
ATOM 537 N N . TYR A 1 77 ? -0.244 0.275 -10.543 1.00 88.69 77 TYR A N 1
ATOM 538 C CA . TYR A 1 77 ? -0.664 -1.107 -10.333 1.00 88.69 77 TYR A CA 1
ATOM 539 C C . TYR A 1 77 ? -1.272 -1.277 -8.938 1.00 88.69 77 TYR A C 1
ATOM 541 O O . TYR A 1 77 ? -0.682 -0.834 -7.950 1.00 88.69 77 TYR A O 1
ATOM 549 N N . GLU A 1 78 ? -2.441 -1.910 -8.857 1.00 90.50 78 GLU A N 1
ATOM 550 C CA . GLU A 1 78 ? -3.081 -2.289 -7.595 1.00 90.50 78 GLU A CA 1
ATOM 551 C C . GLU A 1 78 ? -2.759 -3.755 -7.289 1.00 90.50 78 GLU A C 1
ATOM 553 O O . GLU A 1 78 ? -3.203 -4.659 -7.991 1.00 90.50 78 GLU A O 1
ATOM 558 N N . ALA A 1 79 ? -1.987 -3.996 -6.235 1.00 90.12 79 ALA A N 1
ATOM 559 C CA . ALA A 1 79 ? -1.693 -5.330 -5.734 1.00 90.12 79 ALA A CA 1
ATOM 560 C C . ALA A 1 79 ? -2.691 -5.710 -4.632 1.00 90.12 79 ALA A C 1
ATOM 562 O O . ALA A 1 79 ? -2.970 -4.903 -3.741 1.00 90.12 79 ALA A O 1
ATOM 563 N N . THR A 1 80 ? -3.192 -6.947 -4.672 1.00 89.25 80 THR A N 1
ATOM 564 C CA . THR A 1 80 ? -4.028 -7.525 -3.607 1.00 89.25 80 THR A CA 1
ATOM 565 C C . THR A 1 80 ? -3.157 -8.392 -2.700 1.00 89.25 80 THR A C 1
ATOM 567 O O . THR A 1 80 ? -2.441 -9.263 -3.184 1.00 89.25 80 THR A O 1
ATOM 570 N N . VAL A 1 81 ? -3.207 -8.148 -1.391 1.00 88.56 81 VAL A N 1
ATOM 571 C CA . VAL A 1 81 ? -2.383 -8.800 -0.368 1.00 88.56 81 VAL A CA 1
ATOM 572 C C . VAL A 1 81 ? -3.290 -9.392 0.701 1.00 88.56 81 VAL A C 1
ATOM 574 O O . VAL A 1 81 ? -3.805 -8.689 1.567 1.00 88.56 81 VAL A O 1
ATOM 577 N N . THR A 1 82 ? -3.491 -10.704 0.654 1.00 86.50 82 THR A N 1
ATOM 578 C CA . THR A 1 82 ? -4.401 -11.403 1.573 1.00 86.50 82 THR A CA 1
ATOM 579 C C . THR A 1 82 ? -3.706 -11.842 2.861 1.00 86.50 82 THR A C 1
ATOM 581 O O . THR A 1 82 ? -4.313 -11.774 3.931 1.00 86.50 82 THR A O 1
ATOM 584 N N . ALA A 1 83 ? -2.429 -12.227 2.792 1.00 87.81 83 ALA A N 1
ATOM 585 C CA . ALA A 1 83 ? -1.652 -12.657 3.951 1.00 87.81 83 ALA A CA 1
ATOM 586 C C . ALA A 1 83 ? -1.361 -11.490 4.912 1.00 87.81 83 ALA A C 1
ATOM 588 O O . ALA A 1 83 ? -0.914 -10.422 4.499 1.00 87.81 83 ALA A O 1
ATOM 589 N N . LEU A 1 84 ? -1.594 -11.710 6.208 1.00 89.12 84 LEU A N 1
ATOM 590 C CA . LEU A 1 84 ? -1.272 -10.760 7.274 1.00 89.12 84 LEU A CA 1
ATOM 591 C C . LEU A 1 84 ? 0.108 -11.056 7.857 1.00 89.12 84 LEU A C 1
ATOM 593 O O . LEU A 1 84 ? 0.455 -12.216 8.059 1.00 89.12 84 LEU A O 1
ATOM 597 N N . ARG A 1 85 ? 0.860 -10.003 8.194 1.00 88.62 85 ARG A N 1
ATOM 598 C CA . ARG A 1 85 ? 2.178 -10.056 8.853 1.00 88.62 85 ARG A CA 1
ATOM 599 C C . ARG A 1 85 ? 3.226 -10.858 8.073 1.00 88.62 85 ARG A C 1
ATOM 601 O O . ARG A 1 85 ? 4.193 -11.351 8.646 1.00 88.62 85 ARG A O 1
ATOM 608 N N . VAL A 1 86 ? 3.036 -10.969 6.761 1.00 91.44 86 VAL A N 1
ATOM 609 C CA . VAL A 1 86 ? 3.975 -11.583 5.821 1.00 91.44 86 VAL A CA 1
ATOM 610 C C . VAL A 1 86 ? 4.432 -10.514 4.839 1.00 91.44 86 VAL A C 1
ATOM 612 O O . VAL A 1 86 ? 3.621 -9.720 4.358 1.00 91.44 86 VAL A O 1
ATOM 615 N N . ALA A 1 87 ? 5.734 -10.495 4.553 1.00 93.50 87 ALA A N 1
ATOM 616 C CA . ALA A 1 87 ? 6.296 -9.604 3.552 1.00 93.50 87 ALA A CA 1
ATOM 617 C C . ALA A 1 87 ? 5.769 -9.986 2.163 1.00 93.50 87 ALA A C 1
ATOM 619 O O . ALA A 1 87 ? 6.013 -11.085 1.669 1.00 93.50 87 ALA A O 1
ATOM 620 N N . PHE A 1 88 ? 5.067 -9.057 1.531 1.00 95.19 88 PHE A N 1
ATOM 621 C CA . PHE A 1 88 ? 4.665 -9.132 0.141 1.00 95.19 88 PHE A CA 1
ATOM 622 C C . PHE A 1 88 ? 5.760 -8.507 -0.720 1.00 95.19 88 PHE A C 1
ATOM 624 O O . PHE A 1 88 ? 6.112 -7.343 -0.525 1.00 95.19 88 PHE A O 1
ATOM 631 N N . VAL A 1 89 ? 6.300 -9.274 -1.668 1.00 95.94 89 VAL A N 1
ATOM 632 C CA . VAL A 1 89 ? 7.340 -8.812 -2.595 1.00 95.94 89 VAL A CA 1
ATOM 633 C C . VAL A 1 89 ? 6.747 -8.744 -3.993 1.00 95.94 89 VAL A C 1
ATOM 635 O O . VAL A 1 89 ? 6.433 -9.770 -4.589 1.00 95.94 89 VAL A O 1
ATOM 638 N N . LEU A 1 90 ? 6.614 -7.531 -4.525 1.00 95.81 90 LEU A N 1
ATOM 639 C CA . LEU A 1 90 ? 6.255 -7.300 -5.917 1.00 95.81 90 LEU A CA 1
ATOM 640 C C . LEU A 1 90 ? 7.520 -7.037 -6.723 1.00 95.81 90 LEU A C 1
ATOM 642 O O . LEU A 1 90 ? 8.229 -6.064 -6.465 1.00 95.81 90 LEU A O 1
ATOM 646 N N . GLN A 1 91 ? 7.777 -7.858 -7.731 1.00 96.81 91 GLN A N 1
ATOM 647 C CA . GLN A 1 91 ? 8.800 -7.571 -8.725 1.00 96.81 91 GLN A CA 1
ATOM 648 C C . GLN A 1 91 ? 8.175 -6.843 -9.910 1.00 96.81 91 GLN A C 1
ATOM 650 O O . GLN A 1 91 ? 7.061 -7.153 -10.328 1.00 96.81 91 GLN A O 1
ATOM 655 N N . LEU A 1 92 ? 8.895 -5.876 -10.464 1.00 94.69 92 LEU A N 1
ATOM 656 C CA . LEU A 1 92 ? 8.477 -5.105 -11.627 1.00 94.69 92 LEU A CA 1
ATOM 657 C C . LEU A 1 92 ? 9.643 -4.914 -12.586 1.00 94.69 92 LEU A C 1
ATOM 659 O O . LEU A 1 92 ? 10.788 -4.774 -12.165 1.00 94.69 92 LEU A O 1
ATOM 663 N N . ARG A 1 93 ? 9.355 -4.881 -13.882 1.00 94.44 93 ARG A N 1
ATOM 664 C CA . ARG A 1 93 ? 10.345 -4.604 -14.925 1.00 94.44 93 ARG A CA 1
ATOM 665 C C . ARG A 1 93 ? 9.721 -3.840 -16.081 1.00 94.44 93 ARG A C 1
ATOM 667 O O . ARG A 1 93 ? 8.515 -3.923 -16.315 1.00 94.44 93 ARG A O 1
ATOM 674 N N . VAL A 1 94 ? 10.553 -3.107 -16.810 1.00 91.44 94 VAL A N 1
ATOM 675 C CA . VAL A 1 94 ? 10.175 -2.468 -18.072 1.00 91.44 94 VAL A CA 1
ATOM 676 C C . VAL A 1 94 ? 10.420 -3.449 -19.205 1.00 91.44 94 VAL A C 1
ATOM 678 O O . VAL A 1 94 ? 11.446 -4.123 -19.241 1.00 91.44 94 VAL A O 1
ATOM 681 N N . VAL A 1 95 ? 9.492 -3.485 -20.152 1.00 88.69 95 VAL A N 1
ATOM 682 C CA . VAL A 1 95 ? 9.628 -4.175 -21.430 1.00 88.69 95 VAL A CA 1
ATOM 683 C C . VAL A 1 95 ? 9.579 -3.107 -22.519 1.00 88.69 95 VAL A C 1
ATOM 685 O O . VAL A 1 95 ? 8.598 -2.371 -22.652 1.00 88.69 95 VAL A O 1
ATOM 688 N N . SER A 1 96 ? 10.665 -2.961 -23.273 1.00 80.50 96 SER A N 1
ATOM 689 C CA . SER A 1 96 ? 10.733 -1.993 -24.366 1.00 80.50 96 SER A CA 1
ATOM 690 C C . SER A 1 96 ? 9.810 -2.395 -25.521 1.00 80.50 96 SER A C 1
ATOM 692 O O . SER A 1 96 ?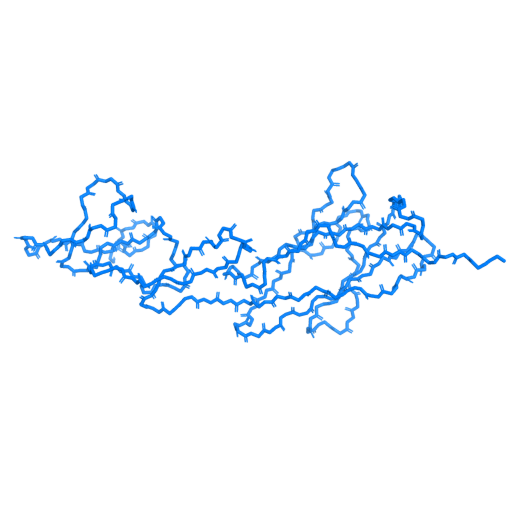 9.364 -3.539 -25.622 1.00 80.50 96 SER A O 1
ATOM 694 N N . ALA A 1 97 ? 9.562 -1.471 -26.452 1.00 77.19 97 ALA A N 1
ATOM 695 C CA . ALA A 1 97 ? 8.739 -1.743 -27.633 1.00 77.19 97 ALA A CA 1
ATOM 696 C C . ALA A 1 97 ? 9.278 -2.890 -28.516 1.00 77.19 97 ALA A C 1
ATOM 698 O O . ALA A 1 97 ? 8.508 -3.506 -29.246 1.00 77.19 97 ALA A O 1
ATOM 699 N N . ILE A 1 98 ? 10.581 -3.188 -28.432 1.00 82.25 98 ILE A N 1
ATOM 700 C CA . ILE A 1 98 ? 11.243 -4.278 -29.168 1.00 82.25 98 ILE A CA 1
ATOM 701 C C . ILE A 1 98 ? 11.452 -5.544 -28.316 1.00 82.25 98 ILE A C 1
ATOM 703 O O . ILE A 1 98 ? 12.195 -6.432 -28.719 1.00 82.25 98 ILE A O 1
ATOM 707 N N . GLY A 1 99 ? 10.822 -5.630 -27.138 1.00 84.88 99 GLY A N 1
ATOM 708 C CA . GLY A 1 99 ? 10.842 -6.822 -26.281 1.00 84.88 99 GLY A CA 1
ATOM 709 C C . GLY A 1 99 ? 12.076 -6.970 -25.388 1.00 84.88 99 GLY A C 1
ATOM 710 O O . GLY A 1 99 ? 12.273 -8.027 -24.802 1.00 84.88 99 GLY A O 1
ATOM 711 N N . ILE A 1 100 ? 12.910 -5.931 -25.264 1.00 86.50 100 ILE A N 1
ATOM 712 C CA . ILE A 1 100 ? 14.047 -5.951 -24.331 1.00 86.50 100 ILE A CA 1
ATOM 713 C C . ILE A 1 100 ? 13.539 -5.678 -22.918 1.00 86.50 100 ILE A C 1
ATOM 715 O O . ILE A 1 100 ? 12.851 -4.681 -22.689 1.00 86.50 100 ILE A O 1
ATOM 719 N N . GLU A 1 101 ? 13.925 -6.534 -21.980 1.00 91.81 101 GLU A N 1
ATOM 720 C CA . GLU A 1 101 ? 13.513 -6.467 -20.581 1.00 91.81 101 GLU A CA 1
ATOM 721 C C . GLU A 1 101 ? 14.591 -5.795 -19.724 1.00 91.81 101 GLU A C 1
ATOM 723 O O . GLU A 1 101 ? 15.787 -6.025 -19.916 1.00 91.81 101 GLU A O 1
ATOM 728 N N . SER A 1 102 ? 14.171 -4.948 -18.784 1.00 93.19 102 SER A N 1
ATOM 729 C CA . SER A 1 102 ? 15.066 -4.403 -17.763 1.00 93.19 102 SER A CA 1
ATOM 730 C C . SER A 1 102 ? 15.332 -5.419 -16.656 1.00 93.19 102 SER A C 1
ATOM 732 O O . SER A 1 102 ? 14.536 -6.333 -16.429 1.00 93.19 102 SER A O 1
ATOM 734 N N . GLU A 1 103 ? 16.382 -5.167 -15.873 1.00 94.50 103 GLU A N 1
ATOM 735 C CA . GLU A 1 103 ? 16.527 -5.804 -14.564 1.00 94.50 103 GLU A CA 1
ATOM 736 C C . GLU A 1 103 ? 15.272 -5.552 -13.702 1.00 94.50 103 GLU A C 1
ATOM 738 O O . GLU A 1 103 ? 14.743 -4.427 -13.706 1.00 94.50 103 GLU A O 1
ATOM 743 N N . PRO A 1 104 ? 14.767 -6.575 -12.988 1.00 95.62 104 PRO A N 1
ATOM 744 C CA . PRO A 1 104 ? 13.667 -6.416 -12.053 1.00 95.62 104 PRO A CA 1
ATOM 745 C C . PRO A 1 104 ? 14.005 -5.492 -10.882 1.00 95.62 104 PRO A C 1
ATOM 747 O O . PRO A 1 104 ? 15.055 -5.603 -10.253 1.00 95.62 104 PRO A O 1
ATOM 750 N N . VAL A 1 105 ? 13.053 -4.642 -10.515 1.00 96.06 105 VAL A N 1
ATOM 751 C CA . VAL A 1 105 ? 13.049 -3.898 -9.254 1.00 96.06 105 VAL A CA 1
ATOM 752 C C . VAL A 1 105 ? 12.044 -4.553 -8.318 1.00 96.06 105 VAL A C 1
ATOM 754 O O . VAL A 1 105 ? 10.975 -4.974 -8.750 1.00 96.06 105 VAL A O 1
ATOM 757 N N . SER A 1 106 ? 12.386 -4.663 -7.036 1.00 96.38 106 SER A N 1
ATOM 758 C CA . SER A 1 106 ? 11.490 -5.229 -6.024 1.00 96.38 106 SER A CA 1
ATOM 759 C C . SER A 1 106 ? 10.921 -4.131 -5.136 1.00 96.38 106 SER A C 1
ATOM 761 O O . SER A 1 106 ? 11.647 -3.244 -4.690 1.00 96.38 106 SER A O 1
ATOM 763 N N . VAL A 1 107 ? 9.623 -4.214 -4.867 1.00 95.69 107 VAL A N 1
ATOM 764 C CA . VAL A 1 107 ? 8.906 -3.379 -3.906 1.00 95.69 107 VAL A CA 1
ATOM 765 C C . VAL A 1 107 ? 8.340 -4.296 -2.838 1.00 95.69 107 VAL A C 1
ATOM 767 O O . VAL A 1 107 ? 7.621 -5.241 -3.157 1.00 95.69 107 VAL A O 1
ATOM 770 N N . THR A 1 108 ? 8.657 -4.007 -1.580 1.00 95.88 108 THR A N 1
ATOM 771 C CA . THR A 1 108 ? 8.266 -4.850 -0.448 1.00 95.88 108 THR A CA 1
ATOM 772 C C . THR A 1 108 ? 7.438 -4.057 0.548 1.00 95.88 108 THR A C 1
ATOM 774 O O . THR A 1 108 ? 7.788 -2.924 0.886 1.00 95.88 108 THR A O 1
ATOM 777 N N . TRP A 1 109 ? 6.355 -4.662 1.026 1.00 95.19 109 TRP A N 1
ATOM 778 C CA . TRP A 1 109 ? 5.542 -4.159 2.131 1.00 95.19 109 TRP A CA 1
ATOM 779 C C . TRP A 1 109 ? 4.868 -5.320 2.863 1.00 95.19 109 TRP A C 1
ATOM 781 O O . TRP A 1 109 ? 4.843 -6.444 2.372 1.00 95.19 109 TRP A O 1
ATOM 791 N N . THR A 1 110 ? 4.300 -5.052 4.029 1.00 94.12 110 THR A N 1
ATOM 792 C CA . THR A 1 110 ? 3.560 -6.023 4.838 1.00 94.12 110 THR A CA 1
ATOM 793 C C . THR A 1 110 ? 2.128 -5.536 5.014 1.00 94.12 110 THR A C 1
ATOM 795 O O . THR A 1 110 ? 1.884 -4.334 5.122 1.00 94.12 110 THR A O 1
ATOM 798 N N . ARG A 1 111 ? 1.162 -6.455 5.057 1.00 90.81 111 ARG A N 1
ATOM 799 C CA . ARG A 1 111 ? -0.201 -6.127 5.487 1.00 90.81 111 ARG A CA 1
ATOM 800 C C . ARG A 1 111 ? -0.369 -6.418 6.971 1.00 90.81 111 ARG A C 1
ATOM 802 O O . ARG A 1 111 ? -0.022 -7.505 7.424 1.00 90.81 111 ARG A O 1
ATOM 809 N N . GLU A 1 112 ? -0.954 -5.491 7.713 1.00 90.69 112 GLU A N 1
ATOM 810 C CA . GLU A 1 112 ? -1.271 -5.674 9.129 1.00 90.69 112 GLU A CA 1
ATOM 811 C C . GLU A 1 112 ? -2.698 -5.242 9.449 1.00 90.69 112 GLU A C 1
ATOM 813 O O . GLU A 1 112 ? -3.311 -4.445 8.747 1.00 90.69 112 GLU A O 1
ATOM 818 N N . THR A 1 113 ? -3.219 -5.785 10.540 1.00 88.31 113 THR A N 1
ATOM 819 C CA . THR A 1 113 ? -4.479 -5.372 11.153 1.00 88.31 113 THR A CA 1
ATOM 820 C C . THR A 1 113 ? -4.241 -5.145 12.633 1.00 88.31 113 THR A C 1
ATOM 822 O O . THR A 1 113 ? -3.397 -5.817 13.241 1.00 88.31 113 THR A O 1
ATOM 825 N N . CYS A 1 114 ? -5.011 -4.234 13.213 1.00 85.62 114 CYS A N 1
ATOM 826 C CA . CYS A 1 114 ? -4.940 -3.970 14.640 1.00 85.62 114 CYS A CA 1
ATOM 827 C C . CYS A 1 114 ? -5.630 -5.078 15.436 1.00 85.62 114 CYS A C 1
ATOM 829 O O . CYS A 1 114 ? -6.485 -5.803 14.912 1.00 85.62 114 CYS A O 1
ATOM 831 N N . GLY A 1 115 ? -5.202 -5.268 16.685 1.00 82.19 115 GLY A N 1
ATOM 832 C CA . GLY A 1 115 ? -5.872 -6.198 17.588 1.00 82.19 115 GLY A CA 1
ATOM 833 C C . GLY A 1 115 ? -7.277 -5.707 17.942 1.00 82.19 115 GLY A C 1
ATOM 834 O O . GLY A 1 115 ? -7.568 -4.522 17.840 1.00 82.19 115 GLY A O 1
ATOM 835 N N . GLY A 1 116 ? -8.143 -6.593 18.444 1.00 78.31 116 GLY A N 1
ATOM 836 C CA . GLY A 1 116 ? -9.518 -6.232 18.845 1.00 78.31 116 GLY A CA 1
ATOM 837 C C . GLY A 1 116 ? -9.627 -5.280 20.051 1.00 78.31 116 GLY A C 1
ATOM 838 O O . GLY A 1 116 ? -10.726 -5.033 20.545 1.00 78.31 116 GLY A O 1
ATOM 839 N N . THR A 1 117 ? -8.497 -4.787 20.565 1.00 81.62 117 THR A N 1
ATOM 840 C CA . THR A 1 117 ? -8.388 -3.773 21.626 1.00 81.62 117 THR A CA 1
ATOM 841 C C . THR A 1 117 ? -7.765 -2.472 21.121 1.00 81.62 117 THR A C 1
ATOM 843 O O . THR A 1 117 ? -7.440 -1.598 21.921 1.00 81.62 117 THR A O 1
ATOM 846 N N . GLU A 1 118 ? -7.578 -2.334 19.812 1.00 85.88 118 GLU A N 1
ATOM 847 C CA . GLU A 1 118 ? -6.902 -1.217 19.162 1.00 85.88 118 GLU A CA 1
ATOM 848 C C . GLU A 1 118 ? -7.732 -0.735 17.968 1.00 85.88 118 GLU A C 1
ATOM 850 O O . GLU A 1 118 ? -8.509 -1.488 17.393 1.00 85.88 118 GLU A O 1
ATOM 855 N N . TYR A 1 119 ? -7.546 0.516 17.558 1.00 84.19 119 TYR A N 1
ATOM 856 C CA . TYR A 1 119 ? -8.087 1.035 16.302 1.00 84.19 119 TYR A CA 1
ATOM 857 C C . TYR A 1 119 ? -6.958 1.458 15.361 1.00 84.19 119 TYR A C 1
ATOM 859 O O . TYR A 1 119 ? -5.846 1.785 15.787 1.00 84.19 119 TYR A O 1
ATOM 867 N N . ALA A 1 120 ? -7.257 1.460 14.065 1.00 85.81 120 ALA A N 1
ATOM 868 C CA . ALA A 1 120 ? -6.314 1.797 13.016 1.00 85.81 120 ALA A CA 1
ATOM 869 C C . ALA A 1 120 ? -6.315 3.308 12.735 1.00 85.81 120 ALA A C 1
ATOM 871 O O . ALA A 1 120 ? -7.353 3.943 12.529 1.00 85.81 120 ALA A O 1
ATOM 872 N N . THR A 1 121 ? -5.123 3.893 12.655 1.00 85.50 121 THR A N 1
ATOM 873 C CA . THR A 1 121 ? -4.902 5.228 12.088 1.00 85.50 121 THR A CA 1
ATOM 874 C C . THR A 1 121 ? -3.796 5.177 11.044 1.00 85.50 121 THR A C 1
ATOM 876 O O . THR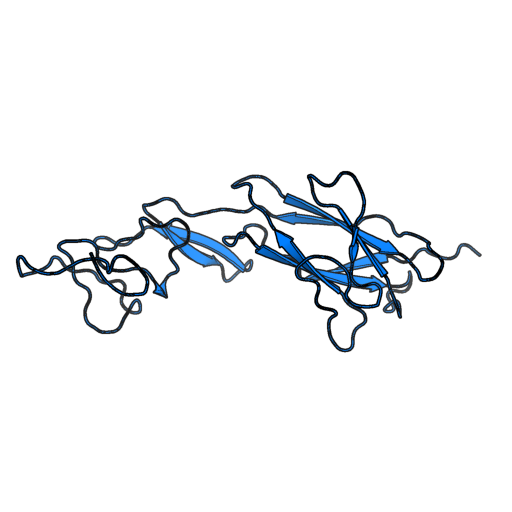 A 1 121 ? -2.972 4.269 11.045 1.00 85.50 121 THR A O 1
ATOM 879 N N . ILE A 1 122 ? -3.748 6.173 10.162 1.00 83.00 122 ILE A N 1
ATOM 880 C CA . ILE A 1 122 ? -2.606 6.364 9.266 1.00 83.00 122 ILE A CA 1
ATOM 881 C C . ILE A 1 122 ? -1.484 7.051 10.053 1.00 83.00 122 ILE A C 1
ATOM 883 O O . ILE A 1 122 ? -1.710 8.070 10.713 1.00 83.00 122 ILE A O 1
ATOM 887 N N . ASN A 1 123 ? -0.281 6.491 9.998 1.00 82.38 123 ASN A N 1
ATOM 888 C CA . ASN A 1 123 ? 0.944 7.113 10.465 1.00 82.38 123 ASN A CA 1
ATOM 889 C C . ASN A 1 123 ? 1.339 8.227 9.488 1.00 82.38 123 ASN A C 1
ATOM 891 O O . ASN A 1 123 ? 1.533 8.003 8.298 1.00 82.38 123 ASN A O 1
ATOM 895 N N . THR A 1 124 ? 1.458 9.451 9.992 1.00 80.44 124 THR A N 1
ATOM 896 C CA . THR A 1 124 ? 1.759 10.632 9.172 1.00 80.44 124 THR A CA 1
ATOM 897 C C . THR A 1 124 ? 3.191 10.661 8.643 1.00 80.44 124 THR A C 1
ATOM 899 O O . THR A 1 124 ? 3.478 11.447 7.747 1.00 80.44 124 THR A O 1
ATOM 902 N N . THR A 1 125 ? 4.091 9.851 9.207 1.00 81.12 125 THR A N 1
ATOM 903 C CA . THR A 1 125 ? 5.510 9.825 8.828 1.00 81.12 125 THR A CA 1
ATOM 904 C C . THR A 1 125 ? 5.762 8.932 7.616 1.00 81.12 125 THR A C 1
ATOM 906 O O . THR A 1 125 ? 6.461 9.338 6.695 1.00 81.12 125 THR A O 1
ATOM 909 N N . ASP A 1 126 ? 5.200 7.723 7.608 1.00 78.06 126 ASP A N 1
ATOM 910 C CA . ASP A 1 126 ? 5.453 6.698 6.583 1.00 78.06 126 ASP A CA 1
ATOM 911 C C . ASP A 1 126 ? 4.199 6.321 5.771 1.00 78.06 126 ASP A C 1
ATOM 913 O O . ASP A 1 126 ? 4.285 5.537 4.827 1.00 78.06 126 ASP A O 1
ATOM 917 N N . GLY A 1 127 ? 3.034 6.885 6.115 1.00 79.69 127 GLY A N 1
ATOM 918 C CA . GLY A 1 127 ? 1.746 6.580 5.491 1.00 79.69 127 GLY A CA 1
ATOM 919 C C . GLY A 1 127 ? 1.177 5.208 5.862 1.00 79.69 127 GLY A C 1
ATOM 920 O O . GLY A 1 127 ? 0.170 4.803 5.280 1.00 79.69 127 GLY A O 1
ATOM 921 N N . GLY A 1 128 ? 1.817 4.480 6.779 1.00 86.31 128 GLY A N 1
ATOM 922 C CA . GLY A 1 128 ? 1.440 3.126 7.157 1.00 86.31 128 GLY A CA 1
ATOM 923 C C . GLY A 1 128 ? 0.292 3.064 8.149 1.00 86.31 128 GLY A C 1
ATOM 924 O O . GLY A 1 128 ? -0.147 4.079 8.685 1.00 86.31 128 GLY A O 1
ATOM 925 N N . ILE A 1 129 ? -0.212 1.860 8.408 1.00 88.12 129 ILE A N 1
ATOM 926 C CA . ILE A 1 129 ? -1.141 1.648 9.521 1.00 88.12 129 ILE A CA 1
ATOM 927 C C . ILE A 1 129 ? -0.393 1.772 10.854 1.00 88.12 129 ILE A C 1
ATOM 929 O O . ILE A 1 129 ? 0.703 1.248 11.030 1.00 88.12 129 ILE A O 1
ATOM 933 N N . LYS A 1 130 ? -1.007 2.468 11.805 1.00 87.75 130 LYS A N 1
ATOM 934 C CA . LYS A 1 130 ? -0.611 2.520 13.208 1.00 87.75 130 LYS A CA 1
ATOM 935 C C . LYS A 1 130 ? -1.787 2.056 14.052 1.00 87.75 130 LYS A C 1
ATOM 937 O O . LYS A 1 130 ? -2.878 2.614 13.940 1.00 87.75 130 LYS A O 1
ATOM 942 N N . CYS A 1 131 ? -1.535 1.088 14.920 1.00 88.38 131 CYS A N 1
ATOM 943 C CA . CYS A 1 131 ? -2.506 0.635 15.902 1.00 88.38 131 CYS A CA 1
ATOM 944 C C . CYS A 1 131 ? -2.396 1.477 17.169 1.00 88.38 131 CYS A C 1
ATOM 946 O O . CYS A 1 131 ? -1.299 1.809 17.627 1.00 88.38 131 CYS A O 1
ATOM 948 N N . VAL A 1 132 ? -3.545 1.922 17.664 1.00 87.06 132 VAL A N 1
ATOM 949 C CA . VAL A 1 132 ? -3.651 2.772 18.848 1.00 87.06 132 VAL A CA 1
ATOM 950 C C . VAL A 1 132 ? -4.629 2.126 19.808 1.00 87.06 132 VAL A C 1
ATOM 952 O O . VAL A 1 132 ? -5.714 1.723 19.390 1.00 87.06 132 VAL A O 1
ATOM 955 N N . ASP A 1 133 ? -4.261 2.077 21.086 1.00 89.38 133 ASP A N 1
ATOM 956 C CA . ASP A 1 133 ? -5.116 1.538 22.139 1.00 89.38 133 ASP A CA 1
ATOM 957 C C . ASP A 1 133 ? -6.517 2.149 22.095 1.00 89.38 133 ASP A C 1
ATOM 959 O O . ASP A 1 133 ? -6.701 3.371 22.013 1.00 89.38 133 ASP A O 1
ATOM 963 N N . CYS A 1 134 ? -7.515 1.274 22.174 1.00 85.50 134 CYS A N 1
ATOM 964 C CA . CYS A 1 134 ? -8.907 1.665 22.238 1.00 85.50 134 CYS A CA 1
ATOM 965 C C . CYS A 1 134 ? -9.179 2.392 23.564 1.00 85.50 134 CYS A C 1
ATOM 967 O O . CYS A 1 134 ? -8.923 1.831 24.636 1.00 85.50 134 CYS A O 1
ATOM 969 N N . PRO A 1 135 ? -9.703 3.630 23.545 1.00 86.31 135 PRO A N 1
ATOM 970 C CA . PRO A 1 135 ? -9.944 4.351 24.788 1.00 86.31 135 PRO A CA 1
ATOM 971 C C . PRO A 1 135 ? -10.991 3.668 25.664 1.00 86.31 135 PRO A C 1
ATOM 973 O O . PRO A 1 135 ? -11.895 2.987 25.184 1.00 86.31 135 PRO A O 1
ATOM 976 N N . ALA A 1 136 ? -10.887 3.859 26.978 1.00 86.19 136 ALA A N 1
ATOM 977 C CA . ALA A 1 136 ? -11.829 3.261 27.916 1.00 86.19 136 ALA A CA 1
ATOM 978 C C . ALA A 1 136 ? -13.271 3.665 27.569 1.00 86.19 136 ALA A C 1
ATOM 980 O O . ALA A 1 136 ? -13.563 4.850 27.443 1.00 86.19 136 ALA A O 1
ATOM 981 N N . GLY A 1 137 ? -14.162 2.679 27.428 1.00 80.69 137 GLY A N 1
ATOM 982 C CA . GLY A 1 137 ? -15.556 2.915 27.038 1.00 80.69 137 GLY A CA 1
ATOM 983 C C . GLY A 1 137 ? -15.820 2.932 25.530 1.00 80.69 137 GLY A C 1
ATOM 984 O O . GLY A 1 137 ? -16.980 3.021 25.134 1.00 80.69 137 GLY A O 1
ATOM 985 N N . ALA A 1 138 ? -14.784 2.812 24.700 1.00 85.44 138 ALA A N 1
ATOM 986 C CA . ALA A 1 138 ? -14.915 2.651 23.260 1.00 85.44 138 ALA A CA 1
ATOM 987 C C . ALA A 1 138 ? -15.048 1.176 22.85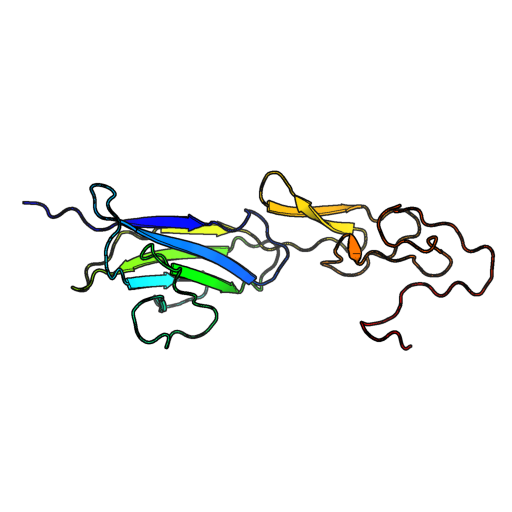1 1.00 85.44 138 ALA A C 1
ATOM 989 O O . ALA A 1 138 ? -14.642 0.270 23.583 1.00 85.44 138 ALA A O 1
ATOM 990 N N . ASP A 1 139 ? -15.607 0.956 21.667 1.00 81.88 139 ASP A N 1
ATOM 991 C CA . ASP A 1 139 ? -15.646 -0.323 20.971 1.00 81.88 139 ASP A CA 1
ATOM 992 C C . ASP A 1 139 ? -14.744 -0.263 19.732 1.00 81.88 139 ASP A C 1
ATOM 994 O O . ASP A 1 139 ? -15.009 0.493 18.794 1.00 81.88 139 ASP A O 1
ATOM 998 N N . CYS A 1 140 ? -13.667 -1.050 19.756 1.00 79.88 140 CYS A N 1
ATOM 999 C CA . CYS A 1 140 ? -12.705 -1.196 18.661 1.00 79.88 140 CYS A CA 1
ATOM 1000 C C . CYS A 1 140 ? -12.520 -2.672 18.280 1.00 79.88 140 CYS A C 1
ATOM 1002 O O . CYS A 1 140 ? -11.430 -3.087 17.907 1.00 79.88 140 CYS A O 1
ATOM 1004 N N . ARG A 1 141 ? -13.563 -3.501 18.429 1.00 73.50 141 ARG A N 1
ATOM 1005 C CA . ARG A 1 141 ? -13.458 -4.953 18.199 1.00 73.50 141 ARG A CA 1
ATOM 1006 C C . ARG A 1 141 ? -13.179 -5.342 16.743 1.00 73.50 141 ARG A C 1
ATOM 1008 O O . ARG A 1 141 ? -12.827 -6.494 16.501 1.00 73.50 141 ARG A O 1
ATOM 1015 N N . ASP A 1 142 ? -13.336 -4.424 15.791 1.00 69.12 142 ASP A N 1
ATOM 1016 C CA . ASP A 1 142 ? -13.060 -4.678 14.378 1.00 69.12 142 ASP A CA 1
ATOM 1017 C C . ASP A 1 142 ? -11.596 -4.336 14.010 1.00 69.12 142 ASP A C 1
ATOM 1019 O O . ASP A 1 142 ? -10.943 -3.461 14.572 1.00 69.12 142 ASP A O 1
ATOM 1023 N N . THR A 1 143 ? -11.051 -5.094 13.069 1.00 65.94 143 THR A N 1
ATOM 1024 C CA . THR A 1 143 ? -9.614 -5.243 12.778 1.00 65.94 143 THR A CA 1
ATOM 1025 C C . THR A 1 143 ? -8.996 -4.060 12.019 1.00 65.94 143 THR A C 1
ATOM 1027 O O . THR A 1 143 ? -7.768 -3.938 11.938 1.00 65.94 143 THR A O 1
ATOM 1030 N N . LEU A 1 144 ? -9.838 -3.174 11.476 1.00 70.62 144 LEU A N 1
ATOM 1031 C CA . LEU A 1 144 ? -9.468 -1.967 10.727 1.00 70.62 144 LEU A CA 1
ATOM 1032 C C . LEU A 1 144 ? -10.386 -0.776 11.051 1.00 70.62 144 LEU A C 1
ATOM 1034 O O . LEU A 1 144 ? -10.610 0.069 10.185 1.00 70.62 144 LEU A O 1
ATOM 1038 N N . VAL A 1 145 ? -10.907 -0.686 12.282 1.00 70.75 145 VAL A N 1
ATOM 1039 C CA . VAL A 1 145 ? -11.738 0.460 12.697 1.00 70.75 145 VAL A CA 1
ATOM 1040 C C . VAL A 1 145 ? -10.945 1.741 12.498 1.00 70.75 145 VAL A C 1
ATOM 1042 O O . VAL A 1 145 ? -9.933 1.963 13.169 1.00 70.75 145 VAL A O 1
ATOM 1045 N N . GLN A 1 146 ? -11.392 2.597 11.583 1.00 70.44 146 GLN A N 1
ATOM 1046 C CA . GLN A 1 146 ? -10.792 3.909 11.432 1.00 70.44 146 GLN A CA 1
ATOM 1047 C C . GLN A 1 146 ? -11.121 4.758 12.650 1.00 70.44 146 GLN A C 1
ATOM 1049 O O . GLN A 1 146 ? -12.162 4.608 13.289 1.00 70.44 146 GLN A O 1
ATOM 1054 N N . ARG A 1 147 ? -10.278 5.752 12.926 1.00 73.12 147 ARG A N 1
ATOM 1055 C CA . ARG A 1 147 ? -10.535 6.727 13.991 1.00 73.12 147 ARG A CA 1
ATOM 1056 C C . ARG A 1 147 ? -11.956 7.315 13.944 1.00 73.12 147 ARG A C 1
ATOM 1058 O O . ARG A 1 147 ? -12.514 7.588 14.997 1.00 73.12 147 ARG A O 1
ATOM 1065 N N . SER A 1 148 ? -12.528 7.527 12.755 1.00 72.19 148 SER A N 1
ATOM 1066 C CA . SER A 1 148 ? -13.894 8.035 12.537 1.00 72.19 148 SER A CA 1
ATOM 1067 C C . SER A 1 148 ? -15.017 7.039 12.827 1.00 72.19 148 SER A C 1
ATOM 1069 O O . SER A 1 148 ? -16.168 7.448 12.938 1.00 72.19 148 SER A O 1
ATOM 1071 N N . GLU A 1 149 ? -14.687 5.762 12.959 1.00 74.88 149 GLU A N 1
ATOM 1072 C CA . GLU A 1 149 ? -15.627 4.654 13.128 1.00 74.88 149 GLU A CA 1
ATOM 1073 C C . GLU A 1 149 ? -15.655 4.133 14.570 1.00 74.88 149 GLU A C 1
ATOM 1075 O O . GLU A 1 149 ? -16.530 3.342 14.910 1.00 74.88 149 GLU A O 1
ATOM 1080 N N . VAL A 1 150 ? -14.747 4.604 15.436 1.00 78.25 150 VAL A N 1
ATOM 1081 C CA . VAL A 1 150 ? -14.729 4.238 16.858 1.00 78.25 150 VAL A CA 1
ATOM 1082 C C . VAL A 1 150 ? -15.999 4.741 17.550 1.00 78.25 150 VAL A C 1
ATOM 1084 O O . VAL A 1 150 ? -16.278 5.942 17.583 1.00 78.25 150 VAL A O 1
ATOM 1087 N N . GLN A 1 151 ? -16.753 3.818 18.145 1.00 81.12 151 GLN A N 1
ATOM 1088 C CA . GLN A 1 151 ? -18.028 4.084 18.819 1.00 81.12 151 GLN A CA 1
ATOM 1089 C C . GLN A 1 151 ? -17.950 3.767 20.313 1.00 81.12 151 GLN A C 1
ATOM 1091 O O . GLN A 1 151 ? -16.962 3.223 20.795 1.00 81.12 151 GLN A O 1
ATOM 1096 N N . ALA A 1 152 ? -18.987 4.140 21.068 1.00 81.56 152 ALA A N 1
ATOM 1097 C CA . ALA A 1 152 ? -19.105 3.742 22.465 1.00 81.56 152 ALA A CA 1
ATOM 1098 C C . ALA A 1 152 ? -19.478 2.254 22.566 1.00 81.56 152 ALA A C 1
ATOM 1100 O O . ALA A 1 152 ? -20.342 1.774 21.827 1.00 81.56 152 ALA A O 1
ATOM 1101 N N . ARG A 1 153 ? -18.858 1.538 23.507 1.00 82.25 153 ARG A N 1
ATOM 1102 C CA . ARG A 1 153 ? -19.272 0.173 23.859 1.00 82.25 153 ARG A CA 1
ATOM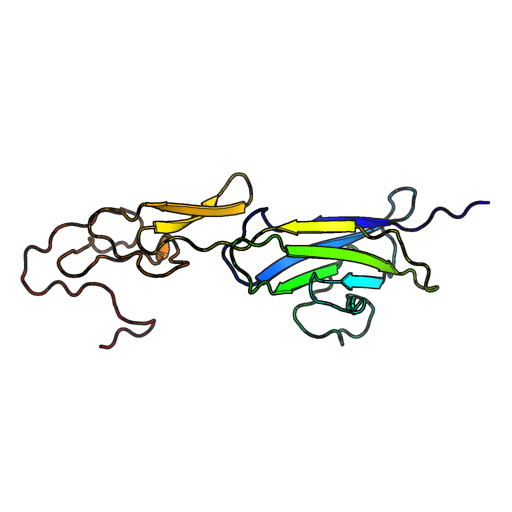 1103 C C . ARG A 1 153 ? -20.599 0.188 24.617 1.00 82.25 153 ARG A C 1
ATOM 1105 O O . ARG A 1 153 ? -21.013 1.220 25.142 1.00 82.25 153 ARG A O 1
ATOM 1112 N N . GLU A 1 154 ? -21.251 -0.964 24.712 1.00 81.00 154 GLU A N 1
ATOM 1113 C CA . GLU A 1 154 ? -22.472 -1.113 25.510 1.00 81.00 154 GLU A CA 1
ATOM 1114 C C . GLU A 1 154 ? -22.275 -0.618 26.956 1.00 81.00 154 GLU A C 1
ATOM 1116 O O . GLU A 1 154 ? -21.235 -0.852 27.577 1.00 81.00 154 GLU A O 1
ATOM 1121 N N . GLY A 1 155 ? -23.258 0.128 27.474 1.00 80.38 155 GLY A N 1
ATOM 1122 C CA . GLY A 1 155 ? -23.176 0.777 28.786 1.00 80.38 155 GLY A CA 1
ATOM 1123 C C . GLY A 1 155 ? -22.348 2.068 28.811 1.00 80.38 155 GLY A C 1
ATOM 1124 O O . GLY A 1 155 ? -22.166 2.650 29.880 1.00 80.38 155 GLY A O 1
ATOM 1125 N N . TYR A 1 156 ? -21.863 2.544 27.660 1.00 83.75 156 TYR A N 1
ATOM 1126 C CA . TYR A 1 156 ? -21.162 3.818 27.514 1.00 83.75 156 TYR A CA 1
ATOM 1127 C C . TYR A 1 156 ? -21.856 4.712 26.487 1.00 83.75 156 TYR A C 1
ATOM 1129 O O . TYR A 1 156 ? -22.568 4.247 25.601 1.00 83.75 156 TYR A O 1
ATOM 1137 N N . TRP A 1 157 ? -21.635 6.018 26.595 1.00 81.19 157 TRP A N 1
ATOM 1138 C CA . TRP A 1 157 ? -22.096 6.995 25.614 1.00 81.19 157 TRP A CA 1
ATOM 1139 C C . TRP A 1 157 ? -20.999 8.007 25.291 1.00 81.19 157 TRP A C 1
ATOM 1141 O O . TRP A 1 157 ? -20.100 8.262 26.097 1.00 81.19 157 TRP A O 1
ATOM 1151 N N . ALA A 1 158 ? -21.093 8.596 24.102 1.00 78.31 158 ALA A N 1
ATOM 1152 C CA . ALA A 1 158 ? -20.272 9.719 23.676 1.00 78.31 158 ALA A CA 1
ATOM 1153 C C . ALA A 1 158 ? -21.197 10.894 23.306 1.00 78.31 158 ALA A C 1
ATOM 1155 O O . ALA A 1 158 ? -22.205 10.676 22.627 1.00 78.31 158 ALA A O 1
ATOM 1156 N N . PRO A 1 159 ? -20.908 12.132 23.745 1.00 69.12 159 PRO A N 1
ATOM 1157 C CA . PRO A 1 159 ? -21.719 13.291 23.388 1.00 69.12 159 PRO A CA 1
ATOM 1158 C C . PRO A 1 159 ? -21.744 13.518 21.868 1.00 69.12 159 PRO A C 1
ATOM 1160 O O . PRO A 1 159 ? -20.728 13.364 21.188 1.00 69.12 159 PRO A O 1
ATOM 1163 N N . GLY A 1 160 ? -22.925 13.871 21.339 1.00 55.81 160 GLY A N 1
ATOM 1164 C CA . GLY A 1 160 ? -23.170 14.081 19.908 1.00 55.81 160 GLY A CA 1
ATOM 1165 C C . GLY A 1 160 ? -22.190 15.089 19.306 1.00 55.81 160 GLY A C 1
ATOM 1166 O O . GLY A 1 160 ? -22.088 16.220 19.772 1.00 55.81 160 GLY A O 1
ATOM 1167 N N . GLY A 1 161 ? -21.443 14.648 18.295 1.00 51.31 161 GLY A N 1
ATOM 1168 C CA . GLY A 1 161 ? -20.276 15.365 17.766 1.00 51.31 161 GLY A CA 1
ATOM 1169 C C . GLY A 1 161 ? -19.166 14.459 17.226 1.00 51.31 161 GLY A C 1
ATOM 1170 O O . GLY A 1 161 ? -18.137 14.956 16.776 1.00 51.31 161 GLY A O 1
ATOM 1171 N N . GLY A 1 162 ? -19.373 13.138 17.234 1.00 50.03 162 GLY A N 1
ATOM 1172 C CA . GLY A 1 162 ? -18.476 12.187 16.591 1.00 50.03 162 GLY A CA 1
ATOM 1173 C C . GLY A 1 162 ? -17.132 12.050 17.301 1.00 50.03 162 GLY A C 1
ATOM 1174 O O . GLY A 1 162 ? -16.852 12.652 18.337 1.00 50.03 162 GLY A O 1
ATOM 1175 N N . THR A 1 163 ? -16.287 11.229 16.706 1.00 51.22 163 THR A N 1
ATOM 1176 C CA . THR A 1 163 ? -14.947 10.793 17.126 1.00 51.22 163 THR A CA 1
ATOM 1177 C C . THR A 1 163 ? -13.922 11.907 17.406 1.00 51.22 163 THR A C 1
ATOM 1179 O O . THR A 1 163 ? -12.745 11.636 17.633 1.00 51.22 163 THR A O 1
ATOM 1182 N N . ALA A 1 164 ? -14.338 13.175 17.431 1.00 52.91 164 ALA A N 1
ATOM 1183 C CA . ALA A 1 164 ? -13.498 14.331 17.708 1.00 52.91 164 ALA A CA 1
ATOM 1184 C C . ALA A 1 164 ? -13.034 14.408 19.173 1.00 52.91 164 ALA A C 1
ATOM 1186 O O . ALA A 1 164 ? -11.916 14.851 19.428 1.00 52.91 164 ALA A O 1
ATOM 1187 N N . SER A 1 165 ? -13.852 13.965 20.140 1.00 61.97 165 SER A N 1
ATOM 1188 C CA . SER A 1 165 ? -13.500 14.087 21.564 1.00 61.97 165 SER A CA 1
ATOM 1189 C C . SER A 1 165 ? -12.848 12.839 22.174 1.00 61.97 165 SER A C 1
ATOM 1191 O O . SER A 1 165 ? -12.142 12.989 23.167 1.00 61.97 165 SER A O 1
ATOM 1193 N N . PHE A 1 166 ? -13.050 11.635 21.606 1.00 74.56 166 PHE A N 1
ATOM 1194 C CA . PHE A 1 166 ? -12.615 10.337 22.175 1.00 74.56 166 PHE A CA 1
ATOM 1195 C C . PHE A 1 166 ? -12.912 10.178 23.678 1.00 74.56 166 PHE A C 1
ATOM 1197 O O . PHE A 1 166 ? -12.186 9.512 24.415 1.00 74.56 166 PHE A O 1
ATOM 1204 N N . ARG A 1 167 ? -13.989 10.812 24.151 1.00 78.75 167 ARG A N 1
ATOM 1205 C CA . ARG A 1 167 ? -14.444 10.706 25.535 1.00 78.75 167 ARG A CA 1
ATOM 1206 C C . ARG A 1 167 ? -15.696 9.856 25.577 1.00 78.75 167 ARG A C 1
ATOM 1208 O O . ARG A 1 167 ? -16.722 10.228 25.011 1.00 78.75 167 ARG A O 1
ATOM 1215 N N . PHE A 1 168 ? -15.582 8.741 26.281 1.00 84.06 168 PHE A N 1
ATOM 1216 C CA . PHE A 1 168 ? -16.667 7.805 26.511 1.00 84.06 168 PHE A CA 1
ATOM 1217 C C . PHE A 1 168 ? -16.974 7.806 27.998 1.00 84.06 168 PHE A C 1
ATOM 1219 O O . PHE A 1 168 ? -16.089 7.640 28.839 1.00 84.06 168 PHE A O 1
ATOM 1226 N N . TYR A 1 169 ? -18.236 8.030 28.320 1.00 83.19 169 TYR A N 1
ATOM 1227 C CA . TYR A 1 169 ? -18.711 8.126 29.688 1.00 83.19 169 TYR A CA 1
ATOM 1228 C C . TYR A 1 169 ? -19.576 6.916 29.990 1.00 83.19 169 TYR A C 1
ATOM 1230 O O . TYR A 1 169 ? -20.304 6.449 29.113 1.00 83.19 169 TYR A O 1
ATOM 1238 N N . ALA A 1 170 ? -19.513 6.421 31.226 1.00 84.38 170 ALA A N 1
ATOM 1239 C CA . ALA A 1 170 ? -20.476 5.431 31.688 1.00 84.38 170 ALA A CA 1
ATOM 1240 C C . ALA A 1 170 ? -21.891 5.992 31.495 1.00 84.38 170 ALA A C 1
ATOM 1242 O O . ALA A 1 170 ? -22.146 7.171 31.771 1.00 84.38 170 ALA A O 1
ATOM 1243 N N . CYS A 1 171 ? -22.787 5.170 30.964 1.00 81.62 171 CYS A N 1
ATOM 1244 C CA . CYS A 1 171 ? -24.151 5.590 30.730 1.00 81.62 171 CYS A CA 1
ATOM 1245 C C . CYS A 1 171 ? -24.865 5.828 32.066 1.00 81.62 171 CYS A C 1
ATOM 1247 O O . CYS A 1 171 ? -24.857 4.945 32.921 1.00 81.62 171 CYS A O 1
ATOM 1249 N N . PRO A 1 172 ? -25.501 6.996 32.255 1.00 77.94 172 PRO A N 1
ATOM 1250 C CA . PRO A 1 172 ? -26.292 7.268 33.451 1.00 77.94 172 PRO A CA 1
ATOM 1251 C C . PRO A 1 172 ? -27.677 6.597 33.427 1.00 77.94 172 PRO A C 1
ATOM 1253 O O . PRO A 1 172 ? -28.431 6.741 34.383 1.00 77.94 172 PRO A O 1
ATOM 1256 N N . LEU A 1 173 ? -28.034 5.918 32.334 1.00 74.19 173 LEU A N 1
ATOM 1257 C CA . LEU A 1 173 ? -29.320 5.258 32.113 1.00 74.19 173 LEU A CA 1
ATOM 1258 C C . LEU A 1 173 ? -29.089 3.774 31.793 1.00 74.19 173 LEU A C 1
ATOM 1260 O O . LEU A 1 173 ? -28.087 3.420 31.181 1.00 74.19 173 LEU A O 1
ATOM 1264 N N . ASP A 1 174 ? -30.057 2.911 32.085 1.00 67.38 174 ASP A N 1
ATOM 1265 C CA . ASP A 1 174 ? -29.976 1.479 31.739 1.00 67.38 174 ASP A CA 1
ATOM 1266 C C . ASP A 1 174 ? -30.120 1.200 30.223 1.00 67.38 174 ASP A C 1
ATOM 1268 O O . ASP A 1 174 ? -30.221 0.053 29.795 1.00 67.38 174 ASP A O 1
ATOM 1272 N N . SER A 1 175 ? -30.184 2.246 29.390 1.00 62.44 175 SER A N 1
ATOM 1273 C CA . SER A 1 175 ? -30.649 2.177 27.999 1.00 62.44 175 SER A CA 1
ATOM 1274 C C . SER A 1 175 ? -29.738 2.844 26.966 1.00 62.44 175 SER A C 1
ATOM 1276 O O . SER A 1 175 ? -30.158 2.994 25.815 1.00 62.44 175 SER A O 1
ATOM 1278 N N . CYS A 1 176 ? -28.497 3.224 27.306 1.00 66.75 176 CYS A N 1
ATOM 1279 C CA . CYS A 1 176 ? -27.552 3.606 26.251 1.00 66.75 176 CYS A CA 1
ATOM 1280 C C . CYS A 1 176 ? -27.223 2.379 25.406 1.00 66.75 176 CYS A C 1
ATOM 1282 O O . CYS A 1 176 ? -26.442 1.514 25.806 1.00 66.75 176 CYS A O 1
ATOM 1284 N N . LEU A 1 177 ? -27.818 2.330 24.220 1.00 62.41 177 LEU A N 1
ATOM 1285 C CA . LEU A 1 177 ? -27.420 1.396 23.188 1.00 62.41 177 LEU A CA 1
ATOM 1286 C C . LEU A 1 177 ? -25.994 1.766 22.763 1.00 62.41 177 LEU A C 1
ATOM 1288 O O . LEU A 1 177 ? -25.742 2.902 22.354 1.00 62.41 177 LEU A O 1
ATOM 1292 N N . GLY A 1 178 ? -25.072 0.813 22.916 1.00 61.44 178 GLY A N 1
ATOM 1293 C CA . GLY A 1 178 ? -23.753 0.880 22.291 1.00 61.44 178 GLY A CA 1
ATOM 1294 C C . GLY A 1 178 ? -23.860 0.747 20.768 1.00 61.44 178 GLY A C 1
ATOM 1295 O O . GLY A 1 178 ? -24.924 0.976 20.194 1.00 61.44 178 GLY A O 1
ATOM 1296 N N . VAL A 1 179 ? -22.742 0.387 20.136 1.00 59.75 179 VAL A N 1
ATOM 1297 C CA . VAL A 1 179 ? -22.563 0.163 18.688 1.00 59.75 179 VAL A CA 1
ATOM 1298 C C . VAL A 1 179 ? -23.844 -0.114 17.890 1.00 59.75 179 VAL A C 1
ATOM 1300 O O . VAL A 1 179 ? -24.620 -1.018 18.196 1.00 59.75 179 VAL A O 1
ATOM 1303 N N . ARG A 1 180 ? -24.021 0.634 16.794 1.00 54.97 180 ARG A N 1
ATOM 1304 C CA . ARG A 1 180 ? -24.935 0.228 15.720 1.00 54.97 180 ARG A CA 1
ATOM 1305 C C . ARG A 1 180 ? -24.309 -0.963 15.000 1.00 54.97 180 ARG A C 1
ATOM 1307 O O . ARG A 1 180 ? -23.318 -0.777 14.300 1.00 54.97 180 ARG A O 1
ATOM 1314 N N . ASP A 1 181 ? -24.877 -2.156 15.154 1.00 47.12 181 ASP A N 1
ATOM 1315 C CA . ASP A 1 181 ? -24.484 -3.301 14.332 1.00 47.12 181 ASP A CA 1
ATOM 1316 C C . ASP A 1 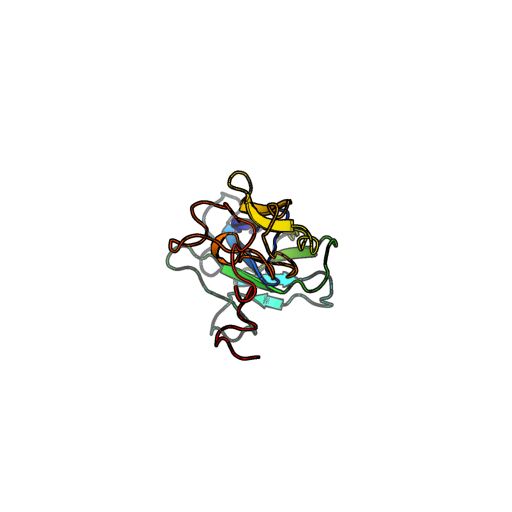181 ? -24.799 -2.987 12.854 1.00 47.12 181 ASP A C 1
ATOM 1318 O O . ASP A 1 181 ? -25.952 -2.891 12.426 1.00 47.12 181 ASP A O 1
ATOM 1322 N N . GLY A 1 182 ? -23.740 -2.744 12.080 1.00 46.72 182 GLY A N 1
ATOM 1323 C CA . GLY A 1 182 ? -23.771 -2.549 10.632 1.00 46.72 182 GLY A CA 1
ATOM 1324 C C . GLY A 1 182 ? -24.070 -1.124 10.126 1.00 46.72 182 GLY A C 1
ATOM 1325 O O . GLY A 1 182 ? -24.567 -0.262 10.857 1.00 46.72 182 GLY A O 1
ATOM 1326 N N . PRO A 1 183 ? -23.818 -0.866 8.823 1.00 40.66 183 PRO A N 1
ATOM 1327 C CA . PRO A 1 183 ? -23.993 0.447 8.186 1.00 40.66 183 PRO A CA 1
ATOM 1328 C C . PRO A 1 183 ? -25.437 0.980 8.213 1.00 40.66 183 PRO A C 1
ATOM 1330 O O . PRO A 1 183 ? -25.648 2.161 7.951 1.00 40.66 183 PRO A O 1
ATOM 1333 N N . ASN A 1 184 ? -26.418 0.139 8.567 1.00 34.41 184 ASN A N 1
ATOM 1334 C CA . ASN A 1 184 ? -27.843 0.478 8.591 1.00 34.41 184 ASN A CA 1
ATOM 1335 C C . ASN A 1 184 ? -28.520 0.341 9.971 1.00 34.41 184 ASN A C 1
ATOM 1337 O O . ASN A 1 184 ? -29.723 0.561 10.061 1.00 34.41 184 ASN A O 1
ATOM 1341 N N . GLY A 1 185 ? -27.781 0.048 11.050 1.00 39.75 185 GLY A N 1
ATOM 1342 C CA . GLY A 1 185 ? -28.290 0.154 12.424 1.00 39.75 185 GLY A CA 1
ATOM 1343 C C . GLY A 1 185 ? -29.535 -0.680 12.751 1.00 39.75 185 GLY A C 1
ATOM 1344 O O . GLY A 1 185 ? -30.525 -0.126 13.230 1.00 39.75 185 GLY A O 1
ATOM 1345 N N . THR A 1 186 ? -29.475 -1.999 12.578 1.00 32.12 186 THR A N 1
ATOM 1346 C CA . THR A 1 186 ? -30.509 -2.911 13.100 1.00 32.12 186 THR A CA 1
ATOM 1347 C C . THR A 1 186 ? -29.888 -4.139 13.747 1.00 32.12 186 THR A C 1
ATOM 1349 O O . THR A 1 186 ? -28.946 -4.706 13.200 1.00 32.12 186 THR A O 1
ATOM 1352 N N . LYS A 1 187 ? -30.451 -4.499 14.909 1.00 44.78 187 LYS A N 1
ATOM 1353 C CA . LYS A 1 187 ? -30.207 -5.742 15.651 1.00 44.78 187 LYS A CA 1
ATOM 1354 C C . LYS A 1 187 ? -30.616 -6.977 14.854 1.00 44.78 187 LYS A C 1
ATOM 1356 O O . LYS A 1 187 ? -31.578 -6.853 14.061 1.00 44.78 187 LYS A O 1
#